Protein AF-A0ABC8SGU2-F1 (afdb_monomer)

Mean predicted aligned error: 17.35 Å

Sequence (291 aa):
MTKIICRPGKELPHKNSKHLKLGVPLRGRDTLLQRMTFYKIASFSEGWVFISANVSGEALVELLRALNDSSNRIKDWNDFLVSPCVSWSHVTCRNGNVISLSLASIGFSGTLSSSITKLKYLVSLDLQNNNLSGVVPDYLGSLLHLQNLNIAHNKFNGTIPTTWGQLSNLKHLVMKGNKLSGTIPDSLANITGLSELDLSSNNLTGKIPTKLFSIPLFNFTGTHLTCGTSLQEPCIPNSSIPVSSRKSKLEVIVTGASCSAFILLMLGAVFAYRFCKVHRCKHDQFFDVAV

pLDDT: mean 74.76, std 25.93, range [24.83, 98.88]

Radius of gyration: 39.59 Å; Cα contacts (8 Å, |Δi|>4): 442; chains: 1; bounding box: 62×90×139 Å

Structure (mmCIF, N/CA/C/O backbone):
data_AF-A0ABC8SGU2-F1
#
_entry.id   AF-A0ABC8SGU2-F1
#
loop_
_atom_site.group_PDB
_atom_site.id
_atom_site.type_symbol
_atom_site.label_atom_id
_atom_site.label_alt_id
_atom_site.label_comp_id
_atom_site.label_asym_id
_atom_site.label_entity_id
_atom_site.label_seq_id
_atom_site.pdbx_PDB_ins_code
_atom_site.Cartn_x
_atom_site.Cartn_y
_atom_site.Cartn_z
_atom_site.occupancy
_atom_site.B_iso_or_equiv
_atom_site.auth_seq_id
_atom_site.auth_comp_id
_atom_site.auth_asym_id
_atom_site.auth_atom_id
_atom_site.pdbx_PDB_model_num
ATOM 1 N N . MET A 1 1 ? 39.243 -34.804 -18.598 1.00 38.50 1 MET A N 1
ATOM 2 C CA . MET A 1 1 ? 39.279 -34.159 -19.929 1.00 38.50 1 MET A CA 1
ATOM 3 C C . MET A 1 1 ? 38.388 -34.959 -20.856 1.00 38.50 1 MET A C 1
ATOM 5 O O . MET A 1 1 ? 38.750 -36.077 -21.190 1.00 38.50 1 MET A O 1
ATOM 9 N N . THR A 1 2 ? 37.236 -34.419 -21.245 1.00 24.83 2 THR A N 1
ATOM 10 C CA . THR A 1 2 ? 36.344 -35.092 -22.199 1.00 24.83 2 THR A CA 1
ATOM 11 C C . THR A 1 2 ? 36.116 -34.138 -23.363 1.00 24.83 2 THR A C 1
ATOM 13 O O . THR A 1 2 ? 35.441 -33.123 -23.221 1.00 24.83 2 THR A O 1
ATOM 16 N N . LYS A 1 3 ? 36.772 -34.425 -24.491 1.00 25.62 3 LYS A N 1
ATOM 17 C CA . LYS A 1 3 ? 36.605 -33.717 -25.766 1.00 25.62 3 LYS A CA 1
ATOM 18 C C . LYS A 1 3 ? 35.239 -34.086 -26.344 1.00 25.62 3 LYS A C 1
ATOM 20 O O . LYS A 1 3 ? 34.997 -35.259 -26.608 1.00 25.62 3 LYS A O 1
ATOM 25 N N . ILE A 1 4 ? 34.382 -33.096 -26.577 1.00 30.59 4 ILE A N 1
ATOM 26 C CA . ILE A 1 4 ? 33.164 -33.262 -27.375 1.00 30.59 4 ILE A CA 1
ATOM 27 C C . ILE A 1 4 ? 33.472 -32.726 -28.775 1.00 30.59 4 ILE A C 1
ATOM 29 O O . ILE A 1 4 ? 33.788 -31.551 -28.937 1.00 30.59 4 ILE A O 1
ATOM 33 N N . ILE A 1 5 ? 33.430 -33.608 -29.775 1.00 29.66 5 ILE A N 1
ATOM 34 C CA . ILE A 1 5 ? 33.556 -33.270 -31.198 1.00 29.66 5 ILE A CA 1
ATOM 35 C C . ILE A 1 5 ? 32.142 -33.274 -31.785 1.00 29.66 5 ILE A C 1
ATOM 37 O O . ILE A 1 5 ? 31.485 -34.313 -31.777 1.00 29.66 5 ILE A O 1
ATOM 41 N N . CYS A 1 6 ? 31.687 -32.143 -32.326 1.00 30.23 6 CYS A N 1
ATOM 42 C CA . CYS A 1 6 ? 30.430 -32.057 -33.074 1.00 30.23 6 CYS A CA 1
ATOM 43 C C . CYS A 1 6 ? 30.721 -31.961 -34.582 1.00 30.23 6 CYS A C 1
ATOM 45 O O . CYS A 1 6 ? 31.489 -31.104 -35.014 1.00 30.23 6 CYS A O 1
ATOM 47 N N . ARG A 1 7 ? 30.114 -32.850 -35.383 1.00 28.20 7 ARG A N 1
ATOM 48 C CA . ARG A 1 7 ? 30.143 -32.807 -36.860 1.00 28.20 7 ARG A CA 1
ATOM 49 C C . ARG A 1 7 ? 29.149 -31.758 -37.394 1.00 28.20 7 ARG A C 1
ATOM 51 O O . ARG A 1 7 ? 28.072 -31.628 -36.812 1.00 28.20 7 ARG A O 1
ATOM 58 N N . PRO A 1 8 ? 29.434 -31.079 -38.520 1.00 34.38 8 PRO A N 1
ATOM 59 C CA . PRO A 1 8 ? 28.478 -30.174 -39.150 1.00 34.38 8 PRO A CA 1
ATOM 60 C C . PRO A 1 8 ? 27.384 -30.966 -39.885 1.00 34.38 8 PRO A C 1
ATOM 62 O O . PRO A 1 8 ? 27.663 -31.784 -40.763 1.00 34.38 8 PRO A O 1
ATOM 65 N N . GLY A 1 9 ? 26.127 -30.740 -39.499 1.00 31.95 9 GLY A N 1
ATOM 66 C CA . GLY A 1 9 ? 24.946 -31.194 -40.233 1.00 31.95 9 GLY A CA 1
ATOM 67 C C . GLY A 1 9 ? 24.619 -30.238 -41.384 1.00 31.95 9 GLY A C 1
ATOM 68 O O . GLY A 1 9 ? 24.713 -29.027 -41.226 1.00 31.95 9 GLY A O 1
ATOM 69 N N . LYS A 1 10 ? 24.266 -30.820 -42.533 1.00 29.72 10 LYS A N 1
ATOM 70 C CA . LYS A 1 10 ? 24.052 -30.214 -43.859 1.00 29.72 10 LYS A CA 1
ATOM 71 C C . LYS A 1 10 ? 23.196 -28.931 -43.873 1.00 29.72 10 LYS A C 1
ATOM 73 O O . LYS A 1 10 ? 22.096 -28.913 -43.326 1.00 29.72 10 LYS A O 1
ATOM 78 N N . GLU A 1 11 ? 23.669 -27.924 -44.610 1.00 34.84 11 GLU A N 1
ATOM 79 C CA . GLU A 1 11 ? 22.891 -26.777 -45.102 1.00 34.84 11 GLU A CA 1
ATOM 80 C C . GLU A 1 11 ? 21.932 -27.186 -46.234 1.00 34.84 11 GLU A C 1
ATOM 82 O O . GLU A 1 11 ? 22.310 -27.977 -47.094 1.00 34.84 11 GLU A O 1
ATOM 87 N N . LEU A 1 12 ? 20.728 -26.596 -46.263 1.00 26.56 12 LEU A N 1
ATOM 88 C CA . LEU A 1 12 ? 19.828 -26.464 -47.426 1.00 26.56 12 LEU A CA 1
ATOM 89 C C . LEU A 1 12 ? 18.972 -25.178 -47.247 1.00 26.56 12 LEU A C 1
ATOM 91 O O . LEU A 1 12 ? 18.838 -24.694 -46.121 1.00 26.56 12 LEU A O 1
ATOM 95 N N . PRO A 1 13 ? 18.453 -24.565 -48.330 1.00 29.88 13 PRO A N 1
ATOM 96 C CA . PRO A 1 13 ? 18.805 -23.190 -48.678 1.00 29.88 13 PRO A CA 1
ATOM 97 C C . PRO A 1 13 ? 17.787 -22.127 -48.244 1.00 29.88 13 PRO A C 1
ATOM 99 O O . PRO A 1 13 ? 16.612 -22.387 -47.995 1.00 29.88 13 PRO A O 1
ATOM 102 N N . HIS A 1 14 ? 18.292 -20.894 -48.224 1.00 34.34 14 HIS A N 1
ATOM 103 C CA . HIS A 1 14 ? 17.587 -19.627 -48.060 1.00 34.34 14 HIS A CA 1
ATOM 104 C C . HIS A 1 14 ? 16.178 -19.574 -48.680 1.00 34.34 14 HIS A C 1
ATOM 106 O O . HIS A 1 14 ? 16.010 -19.675 -49.895 1.00 34.34 14 HIS A O 1
ATOM 112 N N . LYS A 1 15 ? 15.189 -19.203 -47.858 1.00 30.16 15 LYS A N 1
ATOM 113 C CA . LYS A 1 15 ? 14.126 -18.279 -48.276 1.00 30.16 15 LYS A CA 1
ATOM 114 C C . LYS A 1 15 ? 13.638 -17.453 -47.086 1.00 30.16 15 LYS A C 1
ATOM 116 O O . LYS A 1 15 ? 13.388 -17.967 -46.002 1.00 30.16 15 LYS A O 1
ATOM 121 N N . ASN A 1 16 ? 13.585 -16.148 -47.319 1.00 37.00 16 ASN A N 1
ATOM 122 C CA . ASN A 1 16 ? 13.296 -15.082 -46.370 1.00 37.00 16 ASN A CA 1
ATOM 123 C C . ASN A 1 16 ? 12.023 -15.325 -45.547 1.00 37.00 16 ASN A C 1
ATOM 125 O O . ASN A 1 16 ? 10.935 -15.390 -46.110 1.00 37.00 16 ASN A O 1
ATOM 129 N N . SER A 1 17 ? 12.146 -15.331 -44.217 1.00 29.50 17 SER A N 1
ATOM 130 C CA . SER A 1 17 ? 11.088 -14.827 -43.340 1.00 29.50 17 SER A CA 1
ATOM 131 C C . SER A 1 17 ? 11.665 -14.407 -41.987 1.00 29.50 17 SER A C 1
ATOM 133 O O . SER A 1 17 ? 12.354 -15.177 -41.315 1.00 29.50 17 SER A O 1
ATOM 135 N N . LYS A 1 18 ? 11.408 -13.154 -41.606 1.00 38.34 18 LYS A N 1
ATOM 136 C CA . LYS A 1 18 ? 11.731 -12.587 -40.295 1.00 38.34 18 LYS A CA 1
ATOM 137 C C . LYS A 1 18 ? 10.781 -13.192 -39.257 1.00 38.34 18 LYS A C 1
ATOM 139 O O . LYS A 1 18 ? 9.706 -12.653 -39.032 1.00 38.34 18 LYS A O 1
ATOM 144 N N . HIS A 1 19 ? 11.184 -14.273 -38.599 1.00 32.56 19 HIS A N 1
ATOM 145 C CA . HIS A 1 19 ? 10.552 -14.712 -37.355 1.00 32.56 19 HIS A CA 1
ATOM 146 C C . HIS A 1 19 ? 11.625 -15.061 -36.323 1.00 32.56 19 HIS A C 1
ATOM 148 O O . HIS A 1 19 ? 12.470 -15.928 -36.553 1.00 32.56 19 HIS A O 1
ATOM 154 N N . LEU A 1 20 ? 11.578 -14.364 -35.182 1.00 30.94 20 LEU A N 1
ATOM 155 C CA . LEU A 1 20 ? 12.284 -14.731 -33.957 1.00 30.94 20 LEU A CA 1
ATOM 156 C C . LEU A 1 20 ? 11.925 -16.188 -33.620 1.00 30.94 20 LEU A C 1
ATOM 158 O O . LEU A 1 20 ? 10.772 -16.484 -33.310 1.00 30.94 20 LEU A O 1
ATOM 162 N N . LYS A 1 21 ? 12.890 -17.109 -33.683 1.00 31.56 21 LYS A N 1
ATOM 163 C CA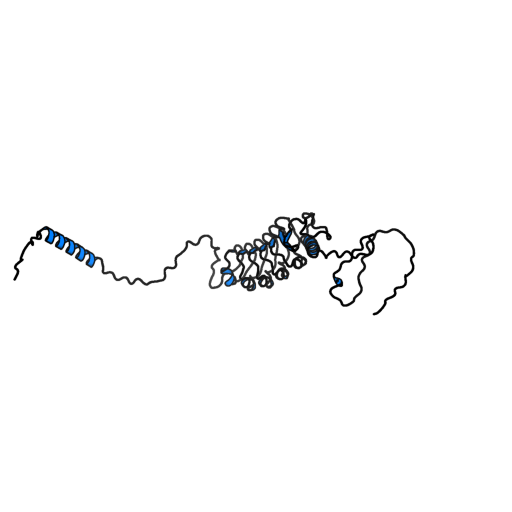 . LYS A 1 21 ? 12.708 -18.460 -33.141 1.00 31.56 21 LYS A CA 1
ATOM 164 C C . LYS A 1 21 ? 13.069 -18.444 -31.657 1.00 31.56 21 LYS A C 1
ATOM 166 O O . LYS A 1 21 ? 14.239 -18.306 -31.310 1.00 31.56 21 LYS A O 1
ATOM 171 N N . LEU A 1 22 ? 12.061 -18.606 -30.801 1.00 33.28 22 LEU A N 1
ATOM 172 C CA . LEU A 1 22 ? 12.226 -18.964 -29.392 1.00 33.28 22 LEU A CA 1
ATOM 173 C C . LEU A 1 22 ? 12.740 -20.408 -29.311 1.00 33.28 22 LEU A C 1
ATOM 175 O O . LEU A 1 22 ? 12.043 -21.339 -29.708 1.00 33.28 22 LEU A O 1
ATOM 179 N N . GLY A 1 23 ? 13.966 -20.598 -28.827 1.00 32.66 23 GLY A N 1
ATOM 180 C CA . GLY A 1 23 ? 14.473 -21.915 -28.446 1.00 32.66 23 GLY A CA 1
ATOM 181 C C . GLY A 1 23 ? 14.211 -22.158 -26.962 1.00 32.66 23 GLY A C 1
ATOM 182 O O . GLY A 1 23 ? 14.669 -21.378 -26.134 1.00 32.66 23 GLY A O 1
ATOM 183 N N . VAL A 1 24 ? 13.489 -23.226 -26.618 1.00 34.03 24 VAL A N 1
ATOM 184 C CA . VAL A 1 24 ? 13.325 -23.682 -25.226 1.00 34.03 24 VAL A CA 1
ATOM 185 C C . VAL A 1 24 ? 14.449 -24.679 -24.906 1.00 34.03 24 VAL A C 1
ATOM 187 O O . VAL A 1 24 ? 14.609 -25.633 -25.673 1.00 34.03 24 VAL A O 1
ATOM 190 N N . PRO A 1 25 ? 15.222 -24.536 -23.811 1.00 34.19 25 PRO A N 1
ATOM 191 C CA . PRO A 1 25 ? 16.186 -25.559 -23.423 1.00 34.19 25 PRO A CA 1
ATOM 192 C C . PRO A 1 25 ? 15.483 -26.742 -22.748 1.00 34.19 25 PRO A C 1
ATOM 194 O O . PRO A 1 25 ? 14.647 -26.575 -21.858 1.00 34.19 25 PRO A O 1
ATOM 197 N N . LEU A 1 26 ? 15.856 -27.948 -23.175 1.00 32.84 26 LEU A N 1
ATOM 198 C CA . LEU A 1 26 ? 15.413 -29.215 -22.605 1.00 32.84 26 LEU A CA 1
ATOM 199 C C . LEU A 1 26 ? 15.873 -29.384 -21.147 1.00 32.84 26 LEU A C 1
ATOM 201 O O . LEU A 1 26 ? 16.959 -28.978 -20.741 1.00 32.84 26 LEU A O 1
ATOM 205 N N . ARG A 1 27 ? 14.992 -30.039 -20.392 1.00 41.53 27 ARG A N 1
ATOM 206 C CA . ARG A 1 27 ? 15.071 -30.470 -18.992 1.00 41.53 27 ARG A CA 1
ATOM 207 C C . ARG A 1 27 ? 16.460 -31.012 -18.596 1.00 41.53 27 ARG A C 1
ATOM 209 O O . ARG A 1 27 ? 16.863 -32.070 -19.065 1.00 41.53 27 ARG A O 1
ATOM 216 N N . GLY A 1 28 ? 17.129 -30.342 -17.655 1.00 33.00 28 GLY A N 1
ATOM 217 C CA . GLY A 1 28 ? 18.357 -30.803 -16.995 1.00 33.00 28 GLY A CA 1
ATOM 218 C C . GLY A 1 28 ? 18.623 -29.983 -15.729 1.00 33.00 28 GLY A C 1
ATOM 219 O O . GLY A 1 28 ? 18.444 -28.769 -15.740 1.00 33.00 28 GLY A O 1
ATOM 220 N N . ARG A 1 29 ? 18.938 -30.656 -14.616 1.00 41.59 29 ARG A N 1
ATOM 221 C CA . ARG A 1 29 ? 19.087 -30.072 -13.273 1.00 41.59 29 ARG A CA 1
ATOM 222 C C . ARG A 1 29 ? 20.346 -29.199 -13.193 1.00 41.59 29 ARG A C 1
ATOM 224 O O . ARG A 1 29 ? 21.414 -29.754 -13.013 1.00 41.59 29 ARG A O 1
ATOM 231 N N . ASP A 1 30 ? 20.182 -27.880 -13.287 1.00 38.25 30 ASP A N 1
ATOM 232 C CA . ASP A 1 30 ? 21.086 -26.866 -12.718 1.00 38.25 30 ASP A CA 1
ATOM 233 C C . ASP A 1 30 ? 20.341 -25.517 -12.632 1.00 38.25 30 ASP A C 1
ATOM 235 O O . ASP A 1 30 ? 19.950 -24.920 -13.636 1.00 38.25 30 ASP A O 1
ATOM 239 N N . THR A 1 31 ? 20.073 -25.043 -11.413 1.00 42.38 31 THR A N 1
ATOM 240 C CA . THR A 1 31 ? 19.097 -23.974 -11.105 1.00 42.38 31 THR A CA 1
ATOM 241 C C . THR A 1 31 ? 19.588 -22.541 -11.354 1.00 42.38 31 THR A C 1
ATOM 243 O O . THR A 1 31 ? 18.810 -21.598 -11.213 1.00 42.38 31 THR A O 1
ATOM 246 N N . LEU A 1 32 ? 20.845 -22.356 -11.769 1.00 36.88 32 LEU A N 1
ATOM 247 C CA . LEU A 1 32 ? 21.434 -21.040 -12.065 1.00 36.88 32 LEU A CA 1
ATOM 248 C C . LEU A 1 32 ? 21.429 -20.691 -13.564 1.00 36.88 32 LEU A C 1
ATOM 250 O O . LEU A 1 32 ? 21.250 -19.526 -13.911 1.00 36.88 32 LEU A O 1
ATOM 254 N N . LEU A 1 33 ? 21.536 -21.681 -14.459 1.00 38.91 33 LEU A N 1
ATOM 255 C CA . LEU A 1 33 ? 21.542 -21.445 -15.911 1.00 38.91 33 LEU A CA 1
ATOM 256 C C . LEU A 1 33 ? 20.142 -21.225 -16.509 1.00 38.91 33 LEU A C 1
ATOM 258 O O . LEU A 1 33 ? 20.016 -20.615 -17.567 1.00 38.91 33 LEU A O 1
ATOM 262 N N . GLN A 1 34 ? 19.076 -21.671 -15.835 1.00 36.75 34 GLN A N 1
ATOM 263 C CA . GLN A 1 34 ? 17.700 -21.567 -16.348 1.00 36.75 34 GLN A CA 1
ATOM 264 C C . GLN A 1 34 ? 17.116 -20.142 -16.355 1.00 36.75 34 GLN A C 1
ATOM 266 O O . GLN A 1 34 ? 16.018 -19.946 -16.869 1.00 36.75 34 GLN A O 1
ATOM 271 N N . ARG A 1 35 ? 17.815 -19.147 -15.794 1.00 43.78 35 ARG A N 1
ATOM 272 C CA . ARG A 1 35 ? 17.350 -17.747 -15.728 1.00 43.78 35 ARG A CA 1
ATOM 273 C C . ARG A 1 35 ? 18.039 -16.803 -16.715 1.00 43.78 35 ARG A C 1
ATOM 275 O O . ARG A 1 35 ? 17.782 -15.605 -16.676 1.00 43.78 35 ARG A O 1
ATOM 282 N N . MET A 1 36 ? 18.909 -17.315 -17.584 1.00 38.97 36 MET A N 1
ATOM 283 C CA . MET A 1 36 ? 19.545 -16.500 -18.618 1.00 38.97 36 MET A CA 1
ATOM 284 C C . MET A 1 36 ? 18.673 -16.491 -19.875 1.00 38.97 36 MET A C 1
ATOM 286 O O . MET A 1 36 ? 18.603 -17.474 -20.610 1.00 38.97 36 MET A O 1
ATOM 290 N N . THR A 1 37 ? 17.984 -15.378 -20.121 1.00 42.72 37 THR A N 1
ATOM 291 C CA . THR A 1 37 ? 17.284 -15.140 -21.387 1.00 42.72 37 THR A CA 1
ATOM 292 C C . THR A 1 37 ? 18.327 -14.791 -22.449 1.00 42.72 37 THR A C 1
ATOM 294 O O . THR A 1 37 ? 18.915 -13.712 -22.423 1.00 42.72 37 THR A O 1
ATOM 297 N N . PHE A 1 38 ? 18.602 -15.716 -23.369 1.00 40.91 38 PHE A N 1
ATOM 298 C CA . PHE A 1 38 ? 19.582 -15.513 -24.437 1.00 40.91 38 PHE A CA 1
ATOM 299 C C . PHE A 1 38 ? 18.955 -14.758 -25.616 1.00 40.91 38 PHE A C 1
ATOM 301 O O . PHE A 1 38 ? 18.058 -15.277 -26.281 1.00 40.91 38 PHE A O 1
ATOM 308 N N . TYR A 1 39 ? 19.462 -13.563 -25.925 1.00 40.19 39 TYR A N 1
ATOM 309 C CA . TYR A 1 39 ? 19.124 -12.844 -27.156 1.00 40.19 39 TYR A CA 1
ATOM 310 C C . TYR A 1 39 ? 20.256 -12.995 -28.174 1.00 40.19 39 TYR A C 1
ATOM 312 O O . TYR A 1 39 ? 21.383 -12.564 -27.940 1.00 40.19 39 TYR A O 1
ATOM 320 N N . LYS A 1 40 ? 19.962 -13.602 -29.331 1.00 33.56 40 LYS A N 1
ATOM 321 C CA . LYS A 1 40 ? 20.881 -13.617 -30.475 1.00 33.56 40 LYS A CA 1
ATOM 322 C C . LYS A 1 40 ? 20.735 -12.291 -31.220 1.00 33.56 40 LYS A C 1
ATOM 324 O O . LYS A 1 40 ? 19.842 -12.151 -32.053 1.00 33.56 40 LYS A O 1
ATOM 329 N N . ILE A 1 41 ? 21.581 -11.316 -30.905 1.00 37.03 41 ILE A N 1
ATOM 330 C CA . ILE A 1 41 ? 21.686 -10.095 -31.710 1.00 37.03 41 ILE A CA 1
ATOM 331 C C . ILE A 1 41 ? 22.397 -10.487 -33.009 1.00 37.03 41 ILE A C 1
ATOM 333 O O . ILE A 1 41 ? 23.452 -11.123 -32.988 1.00 37.03 41 ILE A O 1
ATOM 337 N N . ALA A 1 42 ? 21.771 -10.202 -34.149 1.00 35.09 42 ALA A N 1
ATOM 338 C CA . ALA A 1 42 ? 22.379 -10.459 -35.444 1.00 35.09 42 ALA A CA 1
ATOM 339 C C . ALA A 1 42 ? 23.669 -9.628 -35.580 1.00 35.09 42 ALA A C 1
ATOM 341 O O . ALA A 1 42 ? 23.655 -8.424 -35.357 1.00 35.09 42 ALA A O 1
ATOM 342 N N . SER A 1 43 ? 24.752 -10.327 -35.935 1.00 42.38 43 SER A N 1
ATOM 343 C CA . SER A 1 43 ? 26.101 -9.845 -36.256 1.00 42.38 43 SER A CA 1
ATOM 344 C C . SER A 1 43 ? 26.826 -9.022 -35.185 1.00 42.38 43 SER A C 1
ATOM 346 O O . SER A 1 43 ? 26.813 -7.804 -35.240 1.00 42.38 43 SER A O 1
ATOM 348 N N . PHE A 1 44 ? 27.560 -9.692 -34.297 1.00 34.81 44 PHE A N 1
ATOM 349 C CA . PHE A 1 44 ? 28.987 -9.430 -34.060 1.00 34.81 44 PHE A CA 1
ATOM 350 C C . PHE A 1 44 ? 29.625 -10.738 -33.562 1.00 34.81 44 PHE A C 1
ATOM 352 O O . PHE A 1 44 ? 28.972 -11.563 -32.924 1.00 34.81 44 PHE A O 1
ATOM 359 N N . SER A 1 45 ? 30.867 -10.975 -33.967 1.00 39.03 45 SER A N 1
ATOM 360 C CA . SER A 1 45 ? 31.652 -12.189 -33.732 1.00 39.03 45 SER A CA 1
ATOM 361 C C . SER A 1 45 ? 31.734 -12.587 -32.252 1.00 39.03 45 SER A C 1
ATOM 363 O O . SER A 1 45 ? 32.123 -11.776 -31.420 1.00 39.03 45 SER A O 1
ATOM 365 N N . GLU A 1 46 ? 31.390 -13.846 -31.970 1.00 46.16 46 GLU A N 1
ATOM 366 C CA . GLU A 1 46 ? 31.764 -14.667 -30.803 1.00 46.16 46 GLU A CA 1
ATOM 367 C C . GLU A 1 46 ? 32.008 -13.956 -29.458 1.00 46.16 46 GLU A C 1
ATOM 369 O O . GLU A 1 46 ? 33.049 -14.109 -28.824 1.00 46.16 46 GLU A O 1
ATOM 374 N N . GLY A 1 47 ? 31.001 -13.237 -28.967 1.00 39.03 47 GLY A N 1
ATOM 375 C CA . GLY A 1 47 ? 30.947 -12.789 -27.579 1.00 39.03 47 GLY A CA 1
ATOM 376 C C . GLY A 1 47 ? 29.521 -12.879 -27.055 1.00 39.03 47 GLY A C 1
ATOM 377 O O . GLY A 1 47 ? 28.620 -12.234 -27.588 1.00 39.03 47 GLY A O 1
ATOM 378 N N . TRP A 1 48 ? 29.292 -13.677 -26.011 1.00 48.94 48 TRP A N 1
ATOM 379 C CA . TRP A 1 48 ? 28.039 -13.600 -25.262 1.00 48.94 48 TRP A CA 1
ATOM 380 C C . TRP A 1 48 ? 28.033 -12.282 -24.486 1.00 48.94 48 TRP A C 1
ATOM 382 O O . TRP A 1 48 ? 28.810 -12.105 -23.549 1.00 48.94 48 TRP A O 1
ATOM 392 N N . VAL A 1 49 ? 27.164 -11.349 -24.870 1.00 41.44 49 VAL A N 1
ATOM 393 C CA . VAL A 1 49 ? 26.881 -10.172 -24.046 1.00 41.44 49 VAL A CA 1
ATOM 394 C C . VAL A 1 49 ? 25.958 -10.623 -22.918 1.00 41.44 49 VAL A C 1
ATOM 396 O O . VAL A 1 49 ? 24.793 -10.949 -23.147 1.00 41.44 49 VAL A O 1
ATOM 399 N N . PHE A 1 50 ? 26.481 -10.666 -21.693 1.00 40.09 50 PHE A N 1
ATOM 400 C CA . PHE A 1 50 ? 25.666 -10.851 -20.496 1.00 40.09 50 PHE A CA 1
ATOM 401 C C . PHE A 1 50 ? 24.885 -9.563 -20.236 1.00 40.09 50 PHE A C 1
ATOM 403 O O . PHE A 1 50 ? 25.389 -8.638 -19.604 1.00 40.09 50 PHE A O 1
ATOM 410 N N . ILE A 1 51 ? 23.652 -9.485 -20.730 1.00 48.66 51 ILE A N 1
ATOM 411 C CA . ILE A 1 51 ? 22.711 -8.465 -20.267 1.00 48.66 51 ILE A CA 1
ATOM 412 C C . ILE A 1 51 ? 22.112 -9.016 -18.974 1.00 48.66 51 ILE A C 1
ATOM 414 O O . ILE A 1 51 ? 21.497 -10.085 -18.979 1.00 48.66 51 ILE A O 1
ATOM 418 N N . SER A 1 52 ? 22.342 -8.341 -17.847 1.00 51.03 52 SER A N 1
ATOM 419 C CA . SER A 1 52 ? 21.652 -8.692 -16.608 1.00 51.03 52 SER A CA 1
ATOM 420 C C . SER A 1 52 ? 20.146 -8.610 -16.859 1.00 51.03 52 SER A C 1
ATOM 422 O O . SER A 1 52 ? 19.648 -7.611 -17.377 1.00 51.03 52 SER A O 1
ATOM 424 N N . ALA A 1 53 ? 19.410 -9.676 -16.539 1.00 62.88 53 ALA A N 1
ATOM 425 C CA . ALA A 1 53 ? 17.960 -9.655 -16.672 1.00 62.88 53 ALA A CA 1
ATOM 426 C C . ALA A 1 53 ? 17.407 -8.500 -15.822 1.00 62.88 53 ALA A C 1
ATOM 428 O O . ALA A 1 53 ? 17.645 -8.438 -14.612 1.00 62.88 53 ALA A O 1
ATOM 429 N N . ASN A 1 54 ? 16.686 -7.576 -16.453 1.00 78.94 54 ASN A N 1
ATOM 430 C CA . ASN A 1 54 ? 16.056 -6.444 -15.788 1.00 78.94 54 ASN A CA 1
ATOM 431 C C . ASN A 1 54 ? 14.783 -6.909 -15.067 1.00 78.94 54 ASN A C 1
ATOM 433 O O . ASN A 1 54 ? 13.660 -6.618 -15.475 1.00 78.94 54 ASN A O 1
ATOM 437 N N . VAL A 1 55 ? 14.972 -7.669 -13.986 1.00 86.31 55 VAL A N 1
ATOM 438 C CA . VAL A 1 55 ? 13.883 -8.296 -13.221 1.00 86.31 55 VAL A CA 1
ATOM 439 C C . VAL A 1 55 ? 12.883 -7.252 -12.721 1.00 86.31 55 VAL A C 1
ATOM 441 O O . VAL A 1 55 ? 11.678 -7.497 -12.741 1.00 86.31 55 VAL A O 1
ATOM 444 N N . SER A 1 56 ? 13.369 -6.079 -12.302 1.00 90.31 56 SER A N 1
ATOM 445 C CA . SER A 1 56 ? 12.522 -4.964 -11.869 1.00 90.31 56 SER A CA 1
ATOM 446 C C . SER A 1 56 ? 11.685 -4.410 -13.022 1.00 90.31 56 SER A C 1
ATOM 448 O O . SER A 1 56 ? 10.493 -4.182 -12.843 1.00 90.31 56 SER A O 1
ATOM 450 N N . GLY A 1 57 ? 12.272 -4.236 -14.209 1.00 90.19 57 GLY A N 1
ATOM 451 C CA . GLY A 1 57 ? 11.544 -3.790 -15.397 1.00 90.19 57 GLY A CA 1
ATOM 452 C C . GLY A 1 57 ? 10.463 -4.778 -15.820 1.00 90.19 57 GLY A C 1
ATOM 453 O O . GLY A 1 57 ? 9.311 -4.388 -15.988 1.00 90.19 57 GLY A O 1
ATOM 454 N N . GLU A 1 58 ? 10.785 -6.072 -15.896 1.00 88.00 58 GLU A N 1
ATOM 455 C CA . GLU A 1 58 ? 9.794 -7.115 -16.197 1.00 88.00 58 GLU A CA 1
ATOM 456 C C .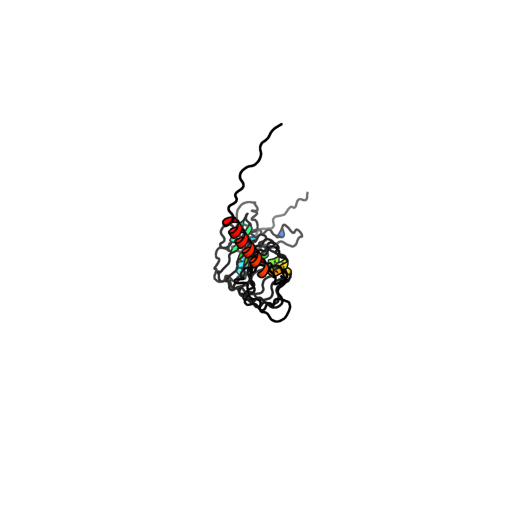 GLU A 1 58 ? 8.638 -7.118 -15.188 1.00 88.00 58 GLU A C 1
ATOM 458 O O . GLU A 1 58 ? 7.471 -7.195 -15.577 1.00 88.00 58 GLU A O 1
ATOM 463 N N . ALA A 1 59 ? 8.955 -6.994 -13.895 1.00 92.06 59 ALA A N 1
ATOM 464 C CA . ALA A 1 59 ? 7.969 -6.939 -12.821 1.00 92.06 59 ALA A CA 1
ATOM 465 C C . ALA A 1 59 ? 7.008 -5.752 -12.959 1.00 92.06 59 ALA A C 1
ATOM 467 O O . ALA A 1 59 ? 5.801 -5.909 -12.761 1.00 92.06 59 ALA A O 1
ATOM 468 N N . LEU A 1 60 ? 7.546 -4.580 -13.297 1.00 93.19 60 LEU A N 1
ATOM 469 C CA . LEU A 1 60 ? 6.791 -3.341 -13.455 1.00 93.19 60 LEU A CA 1
ATOM 470 C C . LEU A 1 60 ? 5.933 -3.340 -14.724 1.00 93.19 60 LEU A C 1
ATOM 472 O O . LEU A 1 60 ? 4.785 -2.912 -14.670 1.00 93.19 60 LEU A O 1
ATOM 476 N N . VAL A 1 61 ? 6.420 -3.893 -15.836 1.00 90.69 61 VAL A N 1
ATOM 477 C CA . VAL A 1 61 ? 5.609 -4.058 -17.058 1.00 90.69 61 VAL A CA 1
ATOM 478 C C . VAL A 1 61 ? 4.461 -5.041 -16.816 1.00 90.69 61 VAL A C 1
ATOM 480 O O . VAL A 1 61 ? 3.330 -4.811 -17.240 1.00 90.69 61 VAL A O 1
ATOM 483 N N . GLU A 1 62 ? 4.725 -6.141 -16.109 1.00 91.69 62 GLU A N 1
ATOM 484 C CA . GLU A 1 62 ? 3.690 -7.093 -15.692 1.00 91.69 62 GLU A CA 1
ATOM 485 C C . GLU A 1 62 ? 2.670 -6.442 -14.744 1.00 91.69 62 GLU A C 1
ATOM 487 O O . GLU A 1 62 ? 1.464 -6.641 -14.904 1.00 91.69 62 GLU A O 1
ATOM 492 N N . LEU A 1 63 ? 3.141 -5.609 -13.810 1.00 94.06 63 LEU A N 1
ATOM 493 C CA . LEU A 1 63 ? 2.285 -4.834 -12.915 1.00 94.06 63 LEU A CA 1
ATOM 494 C C . LEU A 1 63 ? 1.397 -3.867 -13.708 1.00 94.06 63 LEU A C 1
ATOM 496 O O . LEU A 1 63 ? 0.192 -3.837 -13.485 1.00 94.06 63 LEU A O 1
ATOM 500 N N . LEU A 1 64 ? 1.956 -3.126 -14.665 1.00 93.06 64 LEU A N 1
ATOM 501 C CA . LEU A 1 64 ? 1.219 -2.144 -15.463 1.00 93.06 64 LEU A CA 1
ATOM 502 C C . LEU A 1 64 ? 0.079 -2.778 -16.268 1.00 93.06 64 LEU A C 1
ATOM 504 O O . LEU A 1 64 ? -1.019 -2.224 -16.338 1.00 93.06 64 LEU A O 1
ATOM 508 N N . ARG A 1 65 ? 0.304 -3.979 -16.815 1.00 91.38 65 ARG A N 1
ATOM 509 C CA . ARG A 1 65 ? -0.758 -4.758 -17.472 1.00 91.38 65 ARG A CA 1
ATOM 510 C C . ARG A 1 65 ? -1.894 -5.080 -16.504 1.00 91.38 65 ARG A C 1
ATOM 512 O O . ARG A 1 65 ? -3.057 -4.909 -16.857 1.00 91.38 65 ARG A O 1
ATOM 519 N N . ALA A 1 66 ? -1.566 -5.506 -15.285 1.00 93.88 66 ALA A N 1
ATOM 520 C CA . ALA A 1 66 ? -2.559 -5.835 -14.264 1.00 93.88 66 ALA A CA 1
ATOM 521 C C . ALA A 1 66 ? -3.315 -4.607 -13.733 1.00 93.88 66 ALA A C 1
ATOM 523 O O . ALA A 1 66 ? -4.504 -4.711 -13.442 1.00 93.88 66 ALA A O 1
ATOM 524 N N . LEU A 1 67 ? -2.673 -3.434 -13.684 1.00 94.12 67 LEU A N 1
ATOM 525 C CA . LEU A 1 67 ? -3.300 -2.157 -13.309 1.00 94.12 67 LEU A CA 1
ATOM 526 C C . LEU A 1 67 ? -4.304 -1.640 -14.361 1.00 94.12 67 LEU A C 1
ATOM 528 O O . LEU A 1 67 ? -5.027 -0.669 -14.105 1.00 94.12 67 LEU A O 1
ATOM 532 N N . ASN A 1 68 ? -4.414 -2.330 -15.503 1.00 91.12 68 ASN A N 1
ATOM 533 C CA . ASN A 1 68 ? -5.288 -1.997 -16.623 1.00 91.12 68 ASN A CA 1
ATOM 534 C C . ASN A 1 68 ? -5.019 -0.582 -17.155 1.00 91.12 68 ASN A C 1
ATOM 536 O O . ASN A 1 68 ? -5.913 0.270 -17.205 1.00 91.12 68 ASN A O 1
ATOM 540 N N . ASP A 1 69 ? -3.771 -0.324 -17.550 1.00 86.00 69 ASP A N 1
ATOM 541 C CA . ASP A 1 69 ? -3.395 0.919 -18.225 1.00 86.00 69 ASP A CA 1
ATOM 542 C C . ASP A 1 69 ? -3.789 0.934 -19.714 1.00 86.00 69 ASP A C 1
ATOM 544 O O . ASP A 1 69 ? -2.985 1.192 -20.608 1.00 86.00 69 ASP A O 1
ATOM 548 N N . SER A 1 70 ? -5.057 0.647 -20.010 1.00 75.75 70 SER A N 1
ATOM 549 C CA . SER A 1 70 ? -5.579 0.611 -21.384 1.00 75.75 70 SER A CA 1
ATOM 550 C C . SER A 1 70 ? -5.499 1.961 -22.105 1.00 75.75 70 SER A C 1
ATOM 552 O O . SER A 1 70 ? -5.518 2.010 -23.331 1.00 75.75 70 SER A O 1
ATOM 554 N N . SER A 1 71 ? -5.391 3.060 -21.354 1.00 80.12 71 SER A N 1
ATOM 555 C CA . SER A 1 71 ? -5.234 4.416 -21.891 1.00 80.12 71 SER A CA 1
ATOM 556 C C . SER A 1 71 ? -3.771 4.815 -22.119 1.00 80.12 71 SER A C 1
ATOM 558 O O . SER A 1 71 ? -3.527 5.957 -22.504 1.00 80.12 71 SER A O 1
ATOM 560 N N . ASN A 1 72 ? -2.814 3.902 -21.897 1.00 83.31 72 ASN A N 1
ATOM 561 C CA . ASN A 1 72 ? -1.379 4.145 -22.060 1.00 83.31 72 ASN A CA 1
ATOM 562 C C . ASN A 1 72 ? -0.928 5.421 -21.324 1.00 83.31 72 ASN A C 1
ATOM 564 O O . ASN A 1 72 ? -0.334 6.334 -21.913 1.00 83.31 72 ASN A O 1
ATOM 568 N N . ARG A 1 73 ? -1.316 5.523 -20.049 1.00 87.06 73 ARG A N 1
ATOM 569 C CA . ARG A 1 73 ? -1.037 6.676 -19.189 1.00 87.06 73 ARG A CA 1
ATOM 570 C C . ARG A 1 73 ? 0.428 6.706 -18.779 1.00 87.06 73 ARG A C 1
ATOM 572 O O . ARG A 1 73 ? 0.999 7.791 -18.725 1.00 87.06 73 ARG A O 1
ATOM 579 N N . ILE A 1 74 ? 1.043 5.541 -18.568 1.00 89.06 74 ILE A N 1
ATOM 580 C CA . ILE A 1 74 ? 2.487 5.403 -18.362 1.00 89.06 74 ILE A CA 1
ATOM 581 C C . ILE A 1 74 ? 3.114 4.832 -19.632 1.00 89.06 74 ILE A C 1
ATOM 583 O O . ILE A 1 74 ? 3.057 3.635 -19.903 1.00 89.06 74 ILE A O 1
ATOM 587 N N . LYS A 1 75 ? 3.721 5.711 -20.430 1.00 86.25 75 LYS A N 1
ATOM 588 C CA . LYS A 1 75 ? 4.199 5.364 -21.777 1.00 86.25 75 LYS A CA 1
ATOM 589 C C . LYS A 1 75 ? 5.609 4.798 -21.809 1.00 86.25 75 LYS A C 1
ATOM 591 O O . LYS A 1 75 ? 5.959 4.127 -22.771 1.00 86.25 75 LYS A O 1
ATOM 596 N N . ASP A 1 76 ? 6.424 5.109 -20.813 1.00 87.06 76 ASP A N 1
ATOM 597 C CA . ASP A 1 76 ? 7.860 4.820 -20.760 1.00 87.06 76 ASP A CA 1
ATOM 598 C C . ASP A 1 76 ? 8.199 3.461 -20.127 1.00 87.06 76 ASP A C 1
ATOM 600 O O . ASP A 1 76 ? 9.324 2.983 -20.259 1.00 87.06 76 ASP A O 1
ATOM 604 N N . TRP A 1 77 ? 7.222 2.780 -19.526 1.00 88.31 77 TRP A N 1
ATOM 605 C CA . TRP A 1 77 ? 7.361 1.418 -19.000 1.00 88.31 77 TRP A CA 1
ATOM 606 C C . TRP A 1 77 ? 7.189 0.370 -20.110 1.00 88.31 77 TRP A C 1
ATOM 608 O O . TRP A 1 77 ? 6.238 -0.415 -20.111 1.00 88.31 77 TRP A O 1
ATOM 618 N N . ASN A 1 78 ? 8.077 0.380 -21.104 1.00 75.75 78 ASN A N 1
ATOM 619 C CA . ASN A 1 78 ? 7.925 -0.460 -22.299 1.00 75.75 78 ASN A CA 1
ATOM 620 C C . ASN A 1 78 ? 9.200 -1.195 -22.752 1.00 75.75 78 ASN A C 1
ATOM 622 O O . ASN A 1 78 ? 9.088 -2.166 -23.502 1.00 75.75 78 ASN A O 1
ATOM 626 N N . ASP A 1 79 ? 10.383 -0.782 -22.288 1.00 69.50 79 ASP A N 1
ATOM 627 C CA . ASP A 1 79 ? 11.660 -1.300 -22.783 1.00 69.50 79 ASP A CA 1
ATOM 628 C C . ASP A 1 79 ? 12.328 -2.241 -21.772 1.00 69.50 79 ASP A C 1
ATOM 630 O O . ASP A 1 79 ? 12.781 -1.833 -20.703 1.00 69.50 79 ASP A O 1
ATOM 634 N N . PHE A 1 80 ? 12.427 -3.522 -22.127 1.00 62.69 80 PHE A N 1
ATOM 635 C CA . PHE A 1 80 ? 13.080 -4.540 -21.299 1.00 62.69 80 PHE A CA 1
ATOM 636 C C . PHE A 1 80 ? 14.603 -4.365 -21.214 1.00 62.69 80 PHE A C 1
ATOM 638 O O . PHE A 1 80 ? 15.227 -4.917 -20.305 1.00 62.69 80 PHE A O 1
ATOM 645 N N . LEU A 1 81 ? 15.205 -3.606 -22.135 1.00 62.34 81 LEU A N 1
ATOM 646 C CA . LEU A 1 81 ? 16.650 -3.392 -22.213 1.00 62.34 81 LEU A CA 1
ATOM 647 C C . LEU A 1 81 ? 17.128 -2.230 -21.333 1.00 62.34 81 LEU A C 1
ATOM 649 O O . LEU A 1 81 ? 18.325 -2.124 -21.066 1.00 62.34 81 LEU A O 1
ATOM 653 N N . VAL A 1 82 ? 16.213 -1.386 -20.845 1.00 72.81 82 VAL A N 1
ATOM 654 C CA . VAL A 1 82 ? 16.534 -0.204 -20.036 1.00 72.81 82 VAL A CA 1
ATOM 655 C C . VAL A 1 82 ? 16.054 -0.403 -18.603 1.00 72.81 82 VAL A C 1
ATOM 657 O O . VAL A 1 82 ? 14.883 -0.675 -18.346 1.00 72.81 82 VAL A O 1
ATOM 660 N N . SER A 1 83 ? 16.972 -0.262 -17.643 1.00 84.06 83 SER A N 1
ATOM 661 C CA . SER A 1 83 ? 16.625 -0.312 -16.219 1.00 84.06 83 SER A CA 1
ATOM 662 C C . SER A 1 83 ? 15.584 0.766 -15.880 1.00 84.06 83 SER A C 1
ATOM 664 O O . SER A 1 83 ? 15.780 1.921 -16.274 1.00 84.06 83 SER A O 1
ATOM 666 N N . PRO A 1 84 ? 14.543 0.454 -15.076 1.00 88.31 84 PRO A N 1
ATOM 667 C CA . PRO A 1 84 ? 13.561 1.441 -14.627 1.00 88.31 84 PRO A CA 1
ATOM 668 C C . PRO A 1 84 ? 14.194 2.655 -13.945 1.00 88.31 84 PRO A C 1
ATOM 670 O O . PRO A 1 84 ? 13.637 3.743 -13.932 1.00 88.31 84 PRO A O 1
ATOM 673 N N . CYS A 1 85 ? 15.393 2.480 -13.396 1.00 90.44 85 CYS A N 1
ATOM 674 C CA . CYS A 1 85 ? 16.121 3.514 -12.680 1.00 90.44 85 CYS A CA 1
ATOM 675 C C . CYS A 1 85 ? 16.729 4.607 -13.563 1.00 90.44 85 CYS A C 1
ATOM 677 O O . CYS A 1 85 ? 17.263 5.568 -13.016 1.00 90.44 85 CYS A O 1
ATOM 679 N N . VAL A 1 86 ? 16.720 4.445 -14.888 1.00 87.69 86 VAL A N 1
ATOM 680 C CA . VAL A 1 86 ? 17.331 5.412 -15.810 1.00 87.69 86 VAL A CA 1
ATOM 681 C C . VAL A 1 86 ? 16.342 6.511 -16.171 1.00 87.69 86 VAL A C 1
ATOM 683 O O . VAL A 1 86 ? 16.663 7.689 -16.048 1.00 87.69 86 VAL A O 1
ATOM 686 N N . SER A 1 87 ? 15.152 6.129 -16.631 1.00 83.56 87 SER A N 1
ATOM 687 C CA . SER A 1 87 ? 14.228 7.067 -17.273 1.00 83.56 87 SER A CA 1
ATOM 688 C C . SER A 1 87 ? 12.756 6.835 -16.957 1.00 83.56 87 SER A C 1
ATOM 690 O O . SER A 1 87 ? 11.936 7.611 -17.436 1.00 83.56 87 SER A O 1
ATOM 692 N N . TRP A 1 88 ? 12.394 5.797 -16.192 1.00 91.81 88 TRP A N 1
ATOM 693 C CA . TRP A 1 88 ? 10.982 5.487 -15.992 1.00 91.81 88 TRP A CA 1
ATOM 694 C C . TRP A 1 88 ? 10.361 6.446 -14.984 1.00 91.81 88 TRP A C 1
ATOM 696 O O . TRP A 1 88 ? 10.766 6.538 -13.823 1.00 91.81 88 TRP A O 1
ATOM 706 N N . SER A 1 89 ? 9.330 7.136 -15.442 1.00 92.94 89 SER A N 1
ATOM 707 C CA . SER A 1 89 ? 8.447 7.960 -14.644 1.00 92.94 89 SER A CA 1
ATOM 708 C C . SER A 1 89 ? 7.838 7.147 -13.507 1.00 92.94 89 SER A C 1
ATOM 710 O O . SER A 1 89 ? 7.668 5.927 -13.595 1.00 92.94 89 SER A O 1
ATOM 712 N N . HIS A 1 90 ? 7.527 7.834 -12.407 1.00 95.69 90 HIS A N 1
ATOM 713 C CA . HIS A 1 90 ? 6.905 7.247 -11.215 1.00 95.69 90 HIS A CA 1
ATOM 714 C C . HIS A 1 90 ? 7.745 6.188 -10.477 1.00 95.69 90 HIS A C 1
ATOM 716 O O . HIS A 1 90 ? 7.276 5.627 -9.484 1.00 95.69 90 HIS A O 1
ATOM 722 N N . VAL A 1 91 ? 8.992 5.955 -10.903 1.00 96.50 91 VAL A N 1
ATOM 723 C CA . VAL A 1 91 ? 9.950 5.046 -10.270 1.00 96.50 91 VAL A CA 1
ATOM 724 C C . VAL A 1 91 ? 11.070 5.858 -9.623 1.00 96.50 91 VAL A C 1
ATOM 726 O O . VAL A 1 91 ? 11.670 6.732 -10.239 1.00 96.50 91 VAL A O 1
ATOM 729 N N . THR A 1 92 ? 11.395 5.562 -8.366 1.00 97.25 92 THR A N 1
ATOM 730 C CA . THR A 1 92 ? 12.610 6.080 -7.719 1.00 97.25 92 THR A CA 1
ATOM 731 C C . THR A 1 92 ? 13.526 4.930 -7.367 1.00 97.25 92 THR A C 1
ATOM 733 O O . THR A 1 92 ? 13.087 3.927 -6.795 1.00 97.25 92 THR A O 1
ATOM 736 N N . CYS A 1 93 ? 14.814 5.103 -7.648 1.00 96.06 93 CYS A N 1
ATOM 737 C CA . CYS A 1 93 ? 15.821 4.102 -7.357 1.00 96.06 93 CYS A CA 1
ATOM 738 C C . CYS A 1 93 ? 16.902 4.584 -6.397 1.00 96.06 93 CYS A C 1
ATOM 740 O O . CYS A 1 93 ? 17.221 5.768 -6.314 1.00 96.06 93 CYS A O 1
ATOM 742 N N . ARG A 1 94 ? 17.511 3.622 -5.705 1.00 95.38 94 ARG A N 1
ATOM 743 C CA . ARG A 1 94 ? 18.730 3.800 -4.916 1.00 95.38 94 ARG A CA 1
ATOM 744 C C . ARG A 1 94 ? 19.669 2.640 -5.210 1.00 95.38 94 ARG A C 1
ATOM 746 O O . ARG A 1 94 ? 19.273 1.482 -5.096 1.00 95.38 94 ARG A O 1
ATOM 753 N N . ASN A 1 95 ? 20.904 2.950 -5.598 1.00 92.31 95 ASN A N 1
ATOM 754 C CA . ASN A 1 95 ? 21.930 1.959 -5.947 1.00 92.31 95 ASN A CA 1
ATOM 755 C C . ASN A 1 95 ? 21.434 0.923 -6.979 1.00 92.31 95 ASN A C 1
ATOM 757 O O . ASN A 1 95 ? 21.629 -0.275 -6.802 1.00 92.31 95 ASN A O 1
ATOM 761 N N . GLY A 1 96 ? 20.717 1.379 -8.014 1.00 90.12 96 GLY A N 1
ATOM 762 C CA . GLY A 1 96 ? 20.166 0.517 -9.070 1.00 90.12 96 GLY A CA 1
ATOM 763 C C . GLY A 1 96 ? 18.932 -0.310 -8.682 1.00 90.12 96 GLY A C 1
ATOM 764 O O . GLY A 1 96 ? 18.413 -1.041 -9.520 1.00 90.12 96 GLY A O 1
ATOM 765 N N . ASN A 1 97 ? 18.435 -0.188 -7.448 1.00 93.56 97 ASN A N 1
ATOM 766 C CA . ASN A 1 97 ? 17.236 -0.883 -6.983 1.00 93.56 97 ASN A CA 1
ATOM 767 C C . ASN A 1 97 ? 16.045 0.068 -6.911 1.00 93.56 97 ASN A C 1
ATOM 769 O O . ASN A 1 97 ? 16.181 1.180 -6.404 1.00 93.56 97 ASN A O 1
ATOM 773 N N . VAL A 1 98 ? 14.874 -0.394 -7.349 1.00 96.31 98 VAL A N 1
ATOM 774 C CA . VAL A 1 98 ? 13.610 0.335 -7.189 1.00 96.31 98 VAL A CA 1
ATOM 775 C C . VAL A 1 98 ? 13.239 0.372 -5.709 1.00 96.31 98 VAL A C 1
ATOM 777 O O . VAL A 1 98 ? 13.061 -0.676 -5.088 1.00 96.31 98 VAL A O 1
ATOM 780 N N . ILE A 1 99 ? 13.125 1.579 -5.157 1.00 98.12 99 ILE A N 1
ATOM 781 C CA . ILE A 1 99 ? 12.781 1.812 -3.748 1.00 98.12 99 ILE A CA 1
ATOM 782 C C . ILE A 1 99 ? 11.432 2.506 -3.567 1.00 98.12 99 ILE A C 1
ATOM 784 O O . ILE A 1 99 ? 10.852 2.407 -2.490 1.00 98.12 99 ILE A O 1
ATOM 788 N N . SER A 1 100 ? 10.922 3.200 -4.584 1.00 98.44 100 SER A N 1
ATOM 789 C CA . SER A 1 100 ? 9.632 3.887 -4.506 1.00 98.44 100 SER A CA 1
ATOM 790 C C . SER A 1 100 ? 8.869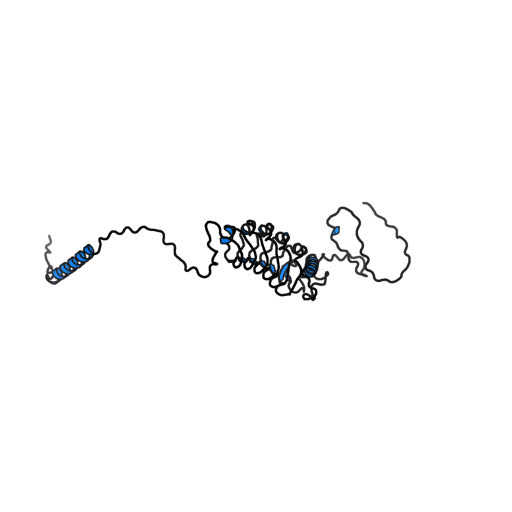 3.765 -5.813 1.00 98.44 100 SER A C 1
ATOM 792 O O . SER A 1 100 ? 9.462 3.923 -6.884 1.00 98.44 100 SER A O 1
ATOM 794 N N . LEU A 1 101 ? 7.563 3.531 -5.701 1.00 98.06 101 LEU A N 1
ATOM 795 C CA . LEU A 1 101 ? 6.593 3.667 -6.782 1.00 98.06 101 LEU A CA 1
ATOM 796 C C . LEU A 1 101 ? 5.537 4.696 -6.376 1.00 98.06 101 LEU A C 1
ATOM 798 O O . LEU A 1 101 ? 4.858 4.512 -5.365 1.00 98.06 101 LEU A O 1
ATOM 802 N N . SER A 1 102 ? 5.400 5.764 -7.163 1.00 97.38 102 SER A N 1
ATOM 803 C CA . SER A 1 102 ? 4.416 6.830 -6.935 1.00 97.38 102 SER A CA 1
ATOM 804 C C . SER A 1 102 ? 3.389 6.849 -8.059 1.00 97.38 102 SER A C 1
ATOM 806 O O . SER A 1 102 ? 3.554 7.531 -9.066 1.00 97.38 102 SER A O 1
ATOM 808 N N . LEU A 1 103 ? 2.331 6.062 -7.890 1.00 96.81 103 LEU A N 1
ATOM 809 C CA . LEU A 1 103 ? 1.295 5.809 -8.891 1.00 96.81 103 LEU A CA 1
ATOM 810 C C . LEU A 1 103 ? -0.057 6.421 -8.485 1.00 96.81 103 LEU A C 1
ATOM 812 O O . LEU A 1 103 ? -1.119 5.930 -8.872 1.00 96.81 103 LEU A O 1
ATOM 816 N N . ALA A 1 104 ? -0.019 7.477 -7.673 1.00 97.56 104 ALA A N 1
ATOM 817 C CA . ALA A 1 104 ? -1.198 8.167 -7.175 1.00 97.56 104 ALA A CA 1
ATOM 818 C C . ALA A 1 104 ? -1.946 8.907 -8.293 1.00 97.56 104 ALA A C 1
ATOM 820 O O . ALA A 1 104 ? -1.325 9.535 -9.149 1.00 97.56 104 ALA A O 1
ATOM 821 N N . SER A 1 105 ? -3.280 8.885 -8.251 1.00 96.56 105 SER A N 1
ATOM 822 C CA . SER A 1 105 ? -4.137 9.702 -9.127 1.00 96.56 105 SER A CA 1
ATOM 823 C C . SER A 1 105 ? -3.926 9.490 -10.635 1.00 96.56 105 SER A C 1
ATOM 825 O O . SER A 1 105 ? -4.191 10.391 -11.430 1.00 96.56 105 SER A O 1
ATOM 827 N N . ILE A 1 106 ? -3.469 8.305 -11.055 1.00 94.69 106 ILE A N 1
ATOM 828 C CA . ILE A 1 106 ? -3.257 7.989 -12.478 1.00 94.69 106 ILE A CA 1
ATOM 829 C C . ILE A 1 106 ? -4.568 7.549 -13.151 1.00 94.69 106 ILE A C 1
ATOM 831 O O . ILE A 1 106 ? -4.761 7.750 -14.347 1.00 94.69 106 ILE A O 1
ATOM 835 N N . GLY A 1 107 ? -5.513 6.984 -12.397 1.00 94.81 107 GLY A N 1
ATOM 836 C CA . GLY A 1 107 ? -6.783 6.470 -12.921 1.00 94.81 107 GLY A CA 1
ATOM 837 C C . GLY A 1 107 ? -6.731 4.991 -13.317 1.00 94.81 107 GLY A C 1
ATOM 838 O O . GLY A 1 107 ? -7.494 4.549 -14.182 1.00 94.81 107 GLY A O 1
ATOM 839 N N . PHE A 1 108 ? -5.840 4.212 -12.700 1.00 95.88 108 PHE A N 1
ATOM 840 C CA . PHE A 1 108 ? -5.789 2.758 -12.876 1.00 95.88 108 PHE A CA 1
ATOM 841 C C . PHE A 1 108 ? -7.048 2.077 -12.353 1.00 95.88 108 PHE A C 1
ATOM 843 O O . PHE A 1 108 ? -7.650 2.548 -11.396 1.00 95.88 108 PHE A O 1
ATOM 850 N N . SER A 1 109 ? -7.456 0.968 -12.975 1.00 95.69 109 SER A N 1
ATOM 851 C CA . SER A 1 109 ? -8.747 0.313 -12.684 1.00 95.69 109 SER A CA 1
ATOM 852 C C . SER A 1 109 ? -8.682 -1.201 -12.496 1.00 95.69 109 SER A C 1
ATOM 854 O O . SER A 1 109 ? -9.695 -1.823 -12.181 1.00 95.69 109 SER A O 1
ATOM 856 N N . GLY A 1 110 ? -7.510 -1.798 -12.710 1.00 95.62 110 GLY A N 1
ATOM 857 C CA . GLY A 1 110 ? -7.308 -3.232 -12.568 1.00 95.62 110 GLY A CA 1
ATOM 858 C C . GLY A 1 110 ? -7.025 -3.659 -11.128 1.00 95.62 110 GLY A C 1
ATOM 859 O O . GLY A 1 110 ? -7.578 -3.110 -10.170 1.00 95.62 110 GLY A O 1
ATOM 860 N N . THR A 1 111 ? -6.155 -4.653 -10.982 1.00 96.25 111 THR A N 1
ATOM 861 C CA . THR A 1 111 ? -5.769 -5.238 -9.693 1.00 96.25 111 THR A CA 1
ATOM 862 C C . THR A 1 111 ? -4.264 -5.115 -9.480 1.00 96.25 111 THR A C 1
ATOM 864 O O . THR A 1 111 ? -3.495 -4.882 -10.413 1.00 96.25 111 THR A O 1
ATOM 867 N N . LEU A 1 112 ? -3.815 -5.313 -8.242 1.00 96.00 112 LEU A N 1
ATOM 868 C CA . LEU A 1 112 ? -2.392 -5.505 -7.982 1.00 96.00 112 LEU A CA 1
ATOM 869 C C . LEU A 1 112 ? -1.985 -6.920 -8.395 1.00 96.00 112 LEU A C 1
ATOM 871 O O . LEU A 1 112 ? -2.683 -7.875 -8.074 1.00 96.00 112 LEU A O 1
ATOM 875 N N . SER A 1 113 ? -0.859 -7.051 -9.097 1.00 96.06 113 SER A N 1
ATOM 876 C CA . SER A 1 113 ? -0.265 -8.345 -9.462 1.00 96.06 113 SER A CA 1
ATOM 877 C C . SER A 1 113 ? 0.804 -8.761 -8.455 1.00 96.06 113 SER A C 1
ATOM 879 O O . SER A 1 113 ? 1.458 -7.913 -7.843 1.00 96.06 113 SER A O 1
ATOM 881 N N . SER A 1 114 ? 1.028 -10.069 -8.314 1.00 96.25 114 SER A N 1
ATOM 882 C CA . SER A 1 114 ? 2.113 -10.628 -7.501 1.00 96.25 114 SER A CA 1
ATOM 883 C C . SER A 1 114 ? 3.500 -10.292 -8.050 1.00 96.25 114 SER A C 1
ATOM 885 O O . SER A 1 114 ? 4.486 -10.414 -7.321 1.00 96.25 114 SER A O 1
ATOM 887 N N . SER A 1 115 ? 3.601 -9.789 -9.287 1.00 95.44 115 SER A N 1
ATOM 888 C CA . SER A 1 115 ? 4.857 -9.313 -9.875 1.00 95.44 115 SER A CA 1
ATOM 889 C C . SER A 1 115 ? 5.565 -8.267 -9.009 1.00 95.44 115 SER A C 1
ATOM 891 O O . SER A 1 115 ? 6.794 -8.247 -8.971 1.00 95.44 115 SER A O 1
ATOM 893 N N . ILE A 1 116 ? 4.818 -7.471 -8.234 1.00 96.00 116 ILE A N 1
ATOM 894 C CA . ILE A 1 116 ? 5.368 -6.463 -7.317 1.00 96.00 116 ILE A CA 1
ATOM 895 C C . ILE A 1 116 ? 6.314 -7.057 -6.261 1.00 96.00 116 ILE A C 1
ATOM 897 O O . ILE A 1 116 ? 7.248 -6.390 -5.825 1.00 96.00 116 ILE A O 1
ATOM 901 N N . THR A 1 117 ? 6.151 -8.338 -5.907 1.00 95.25 117 THR A N 1
ATOM 902 C CA . THR A 1 117 ? 7.027 -9.049 -4.954 1.00 95.25 117 THR A CA 1
ATOM 903 C C . THR A 1 117 ? 8.469 -9.197 -5.451 1.00 95.25 117 THR A C 1
ATOM 905 O O . THR A 1 117 ? 9.387 -9.417 -4.658 1.00 95.25 117 THR A O 1
ATOM 908 N N . LYS A 1 118 ? 8.703 -9.036 -6.762 1.00 94.88 118 LYS A N 1
ATOM 909 C CA . LYS A 1 118 ? 10.046 -9.024 -7.360 1.00 94.88 118 LYS A CA 1
ATOM 910 C C . LYS A 1 118 ? 10.845 -7.774 -6.948 1.00 94.88 118 LYS A C 1
ATOM 912 O O . LYS A 1 118 ? 12.074 -7.810 -6.980 1.00 94.88 118 LYS A O 1
ATOM 917 N N . LEU A 1 119 ? 10.183 -6.701 -6.500 1.00 95.44 119 LEU A N 1
ATOM 918 C CA . LEU A 1 119 ? 10.802 -5.449 -6.045 1.00 95.44 119 LEU A CA 1
ATOM 919 C C . LEU A 1 119 ? 11.228 -5.541 -4.570 1.00 95.44 119 LEU A C 1
ATOM 921 O O . LEU A 1 119 ? 10.685 -4.879 -3.691 1.00 95.44 119 LEU A O 1
ATOM 925 N N . LYS A 1 120 ? 12.225 -6.382 -4.281 1.00 94.62 120 LYS A N 1
ATOM 926 C CA . LYS A 1 120 ? 12.627 -6.750 -2.905 1.00 94.62 120 LYS A CA 1
ATOM 927 C C . LYS A 1 120 ? 13.077 -5.588 -2.010 1.00 94.62 120 LYS A C 1
ATOM 929 O O . LYS A 1 120 ? 13.076 -5.731 -0.788 1.00 94.62 120 LYS A O 1
ATOM 934 N N . TYR A 1 121 ? 13.485 -4.475 -2.612 1.00 97.12 121 TYR A N 1
ATOM 935 C CA . TYR A 1 121 ? 13.985 -3.281 -1.927 1.00 97.12 121 TYR A CA 1
ATOM 936 C C . TYR A 1 121 ? 12.953 -2.150 -1.870 1.00 97.12 121 TYR A C 1
ATOM 938 O O . TYR A 1 121 ? 13.310 -1.027 -1.521 1.00 97.12 121 TYR A O 1
ATOM 946 N N . LEU A 1 122 ? 11.692 -2.424 -2.223 1.00 98.38 122 LEU A N 1
ATOM 947 C CA . LEU A 1 122 ? 10.640 -1.418 -2.204 1.00 98.38 122 LEU A CA 1
ATOM 948 C C . LEU A 1 122 ? 10.411 -0.921 -0.771 1.00 98.38 122 LEU A C 1
ATOM 950 O O . LEU A 1 122 ? 10.123 -1.702 0.133 1.00 98.38 122 LEU A O 1
ATOM 954 N N . VAL A 1 123 ? 10.554 0.389 -0.589 1.00 98.69 123 VAL A N 1
ATOM 955 C CA . VAL A 1 123 ? 10.374 1.106 0.679 1.00 98.69 123 VAL A CA 1
ATOM 956 C C . VAL A 1 123 ? 9.040 1.844 0.692 1.00 98.69 123 VAL A C 1
ATOM 958 O O . VAL A 1 123 ? 8.390 1.911 1.732 1.00 98.69 123 VAL A O 1
ATOM 961 N N . SER A 1 124 ? 8.614 2.375 -0.452 1.00 98.81 124 SER A N 1
ATOM 962 C CA . SER A 1 124 ? 7.381 3.150 -0.565 1.00 98.81 124 SER A CA 1
ATOM 963 C C . SER A 1 124 ? 6.544 2.692 -1.753 1.00 98.81 124 SER A C 1
ATOM 965 O O . SER A 1 124 ? 7.047 2.560 -2.871 1.00 98.81 124 SER A O 1
ATOM 967 N N . LEU A 1 125 ? 5.260 2.461 -1.503 1.00 98.62 125 LEU A N 1
ATOM 968 C CA . LEU A 1 125 ? 4.261 2.163 -2.519 1.00 98.62 125 LEU A CA 1
ATOM 969 C C . LEU A 1 125 ? 3.059 3.082 -2.317 1.00 98.62 125 LEU A C 1
ATOM 971 O O . LEU A 1 125 ? 2.307 2.922 -1.353 1.00 98.62 125 LEU A O 1
ATOM 975 N N . ASP A 1 126 ? 2.879 4.018 -3.243 1.00 98.69 126 ASP A N 1
ATOM 976 C CA . ASP A 1 126 ? 1.729 4.915 -3.267 1.00 98.69 126 ASP A CA 1
ATOM 977 C C . ASP A 1 126 ? 0.840 4.619 -4.479 1.00 98.69 126 ASP A C 1
ATOM 979 O O . ASP A 1 126 ? 1.251 4.768 -5.630 1.00 98.69 126 ASP A O 1
ATOM 983 N N . LEU A 1 127 ? -0.381 4.173 -4.200 1.00 98.31 127 LEU A N 1
ATOM 984 C CA . LEU A 1 127 ? -1.420 3.800 -5.160 1.00 98.31 127 LEU A CA 1
ATOM 985 C C . LEU A 1 127 ? -2.710 4.600 -4.925 1.00 98.31 127 LEU A C 1
ATOM 987 O O . LEU A 1 127 ? -3.768 4.229 -5.448 1.00 98.31 127 LEU A O 1
ATOM 991 N N . GLN A 1 128 ? -2.659 5.655 -4.109 1.00 98.62 128 GLN A N 1
ATOM 992 C CA . GLN A 1 128 ? -3.858 6.356 -3.664 1.00 98.62 128 GLN A CA 1
ATOM 993 C C . GLN A 1 128 ? -4.644 6.999 -4.814 1.00 98.62 128 GLN A C 1
ATOM 995 O O . GLN A 1 128 ? -4.083 7.337 -5.858 1.00 98.62 128 GLN A O 1
ATOM 1000 N N . ASN A 1 129 ? -5.940 7.223 -4.598 1.00 98.50 129 ASN A N 1
ATOM 1001 C CA . ASN A 1 129 ? -6.825 7.918 -5.541 1.00 98.50 129 ASN A CA 1
ATOM 1002 C C . ASN A 1 129 ? -6.844 7.270 -6.937 1.00 98.50 129 ASN A C 1
ATOM 1004 O O . ASN A 1 129 ? -6.747 7.944 -7.962 1.00 98.50 129 ASN A O 1
ATOM 1008 N N . ASN A 1 130 ? -6.965 5.947 -6.983 1.00 98.06 130 ASN A N 1
ATOM 1009 C CA . ASN A 1 130 ? -7.184 5.206 -8.220 1.00 98.06 130 ASN A CA 1
ATOM 1010 C C . ASN A 1 130 ? -8.537 4.478 -8.164 1.00 98.06 130 ASN A C 1
ATOM 1012 O O . ASN A 1 130 ? -9.332 4.616 -7.238 1.00 98.06 130 ASN A O 1
ATOM 1016 N N . ASN A 1 131 ? -8.829 3.704 -9.199 1.00 97.50 131 ASN A N 1
ATOM 1017 C CA . ASN A 1 131 ? -10.016 2.869 -9.305 1.00 97.50 131 ASN A CA 1
ATOM 1018 C C . ASN A 1 131 ? -9.675 1.375 -9.130 1.00 97.50 131 ASN A C 1
ATOM 1020 O O . ASN A 1 131 ? -10.381 0.522 -9.671 1.00 97.50 131 ASN A O 1
ATOM 1024 N N . LEU A 1 132 ? -8.585 1.051 -8.419 1.00 97.94 132 LEU A N 1
ATOM 1025 C CA . LEU A 1 132 ? -8.116 -0.325 -8.240 1.00 97.94 132 LEU A CA 1
ATOM 1026 C C . LEU A 1 132 ? -9.120 -1.140 -7.436 1.00 97.94 132 LEU A C 1
ATOM 1028 O O . LEU A 1 132 ? -9.732 -0.637 -6.494 1.00 97.94 132 LEU A O 1
ATOM 1032 N N . SER A 1 133 ? -9.286 -2.402 -7.809 1.00 97.38 133 SER A N 1
ATOM 1033 C CA . SER A 1 133 ? -10.278 -3.298 -7.218 1.00 97.38 133 SER A CA 1
ATOM 1034 C C . SER A 1 133 ? -9.682 -4.665 -6.878 1.00 97.38 133 SER A C 1
ATOM 1036 O O . SER A 1 133 ? -8.492 -4.913 -7.077 1.00 97.38 133 SER A O 1
ATOM 1038 N N . GLY A 1 134 ? -10.518 -5.549 -6.333 1.00 97.06 134 GLY A N 1
ATOM 1039 C CA . GLY A 1 134 ? -10.102 -6.858 -5.837 1.00 97.06 134 GLY A CA 1
ATOM 1040 C C . GLY A 1 134 ? -9.705 -6.830 -4.363 1.00 97.06 134 GLY A C 1
ATOM 1041 O O . GLY A 1 134 ? -9.860 -5.819 -3.675 1.00 97.06 134 GLY A O 1
ATOM 1042 N N . VAL A 1 135 ? -9.217 -7.970 -3.880 1.00 97.50 135 VAL A N 1
ATOM 1043 C CA . VAL A 1 135 ? -8.787 -8.114 -2.488 1.00 97.50 135 VAL A CA 1
ATOM 1044 C C . VAL A 1 135 ? -7.428 -7.465 -2.262 1.00 97.50 135 VAL A C 1
ATOM 1046 O O . VAL A 1 135 ? -6.594 -7.402 -3.167 1.00 97.50 135 VAL A O 1
ATOM 1049 N N . VAL A 1 136 ? -7.192 -7.011 -1.033 1.00 96.19 136 VAL A N 1
ATOM 1050 C CA . VAL A 1 136 ? -5.860 -6.587 -0.599 1.00 96.19 136 VAL A CA 1
ATOM 1051 C C . VAL A 1 136 ? -4.918 -7.798 -0.628 1.00 96.19 136 VAL A C 1
ATOM 1053 O O . VAL A 1 136 ? -5.187 -8.773 0.077 1.00 96.19 136 VAL A O 1
ATOM 1056 N N . PRO A 1 137 ? -3.827 -7.782 -1.414 1.00 95.81 137 PRO A N 1
ATOM 1057 C CA . PRO A 1 137 ? -3.025 -8.985 -1.577 1.00 95.81 137 PRO A CA 1
ATOM 1058 C C . PRO A 1 137 ? -2.147 -9.314 -0.365 1.00 95.81 137 PRO A C 1
ATOM 1060 O O . PRO A 1 137 ? -1.406 -8.473 0.154 1.00 95.81 137 PRO A O 1
ATOM 1063 N N . ASP A 1 138 ? -2.179 -10.578 0.047 1.00 97.00 138 ASP A N 1
ATOM 1064 C CA . ASP A 1 138 ? -1.408 -11.115 1.170 1.00 97.00 138 ASP A CA 1
ATOM 1065 C C . ASP A 1 138 ? 0.103 -11.144 0.902 1.00 97.00 138 ASP A C 1
ATOM 1067 O O . ASP A 1 138 ? 0.898 -10.902 1.815 1.00 97.00 138 ASP A O 1
ATOM 1071 N N . TYR A 1 139 ? 0.501 -11.355 -0.354 1.00 96.38 139 TYR A N 1
ATOM 1072 C CA . TYR A 1 139 ? 1.894 -11.396 -0.791 1.00 96.38 139 TYR A CA 1
ATOM 1073 C C . TYR A 1 139 ? 2.627 -10.059 -0.646 1.00 96.38 139 TYR A C 1
ATOM 1075 O O . TYR A 1 139 ? 3.854 -10.043 -0.669 1.00 96.38 139 TYR A O 1
ATOM 1083 N N . LEU A 1 140 ? 1.927 -8.937 -0.434 1.00 96.12 140 LEU A N 1
ATOM 1084 C CA . LEU A 1 140 ? 2.594 -7.686 -0.054 1.00 96.12 140 LEU A CA 1
ATOM 1085 C C . LEU A 1 140 ? 3.334 -7.818 1.284 1.00 96.12 140 LEU A C 1
ATOM 1087 O O . LEU A 1 140 ? 4.332 -7.131 1.484 1.00 96.12 140 LEU A O 1
ATOM 1091 N N . GLY A 1 141 ? 2.932 -8.767 2.140 1.00 95.56 141 GLY A N 1
ATOM 1092 C CA . GLY A 1 141 ? 3.641 -9.121 3.372 1.00 95.56 141 GLY A CA 1
ATOM 1093 C C . GLY A 1 141 ? 5.086 -9.598 3.161 1.00 95.56 141 GLY A C 1
ATOM 1094 O O . GLY A 1 141 ? 5.870 -9.568 4.103 1.00 95.56 141 GLY A O 1
ATOM 1095 N N . SER A 1 142 ? 5.484 -9.981 1.938 1.00 96.44 142 SER A N 1
ATOM 1096 C CA . SER A 1 142 ? 6.869 -10.378 1.639 1.00 96.44 142 SER A CA 1
ATOM 1097 C C . SER A 1 142 ? 7.816 -9.198 1.381 1.00 96.44 142 SER A C 1
ATOM 1099 O O . SER A 1 142 ? 9.021 -9.404 1.225 1.00 96.44 142 SER A O 1
ATOM 1101 N N . LEU A 1 143 ? 7.305 -7.967 1.273 1.00 97.06 143 LEU A N 1
ATOM 1102 C CA . LEU A 1 143 ? 8.099 -6.765 1.001 1.00 97.06 143 LEU A CA 1
ATOM 1103 C C . LEU A 1 143 ? 8.672 -6.196 2.304 1.00 97.06 143 LEU A C 1
ATOM 1105 O O . LEU A 1 143 ? 8.277 -5.136 2.774 1.00 97.06 143 LEU A O 1
ATOM 1109 N N . LEU A 1 144 ? 9.631 -6.907 2.895 1.00 96.56 144 LEU A N 1
ATOM 1110 C CA . LEU A 1 144 ? 10.120 -6.634 4.255 1.00 96.56 144 LEU A CA 1
ATOM 1111 C C . LEU A 1 144 ? 10.777 -5.253 4.449 1.00 96.56 144 LEU A C 1
ATOM 1113 O O . LEU A 1 144 ? 10.939 -4.818 5.585 1.00 96.56 144 LEU A O 1
ATOM 1117 N N . HIS A 1 145 ? 11.156 -4.557 3.372 1.00 98.00 145 HIS A N 1
ATOM 1118 C CA . HIS A 1 145 ? 11.717 -3.199 3.426 1.00 98.00 145 HIS A CA 1
ATOM 1119 C C . HIS A 1 145 ? 10.657 -2.089 3.386 1.00 98.00 145 HIS A C 1
ATOM 1121 O O . HIS A 1 145 ? 11.016 -0.916 3.518 1.00 98.00 145 HIS A O 1
ATOM 1127 N N . LEU A 1 146 ? 9.381 -2.438 3.200 1.00 98.38 146 LEU A N 1
ATOM 1128 C CA . LEU A 1 146 ? 8.300 -1.479 3.030 1.00 98.38 146 LEU A CA 1
ATOM 1129 C C . LEU A 1 146 ? 8.093 -0.675 4.320 1.00 98.38 146 LEU A C 1
ATOM 1131 O O . LEU A 1 146 ? 7.902 -1.237 5.395 1.00 98.38 146 LEU A O 1
ATOM 1135 N N . GLN A 1 147 ? 8.137 0.648 4.193 1.00 98.69 147 GLN A N 1
ATOM 1136 C CA . GLN A 1 147 ? 7.926 1.622 5.268 1.00 98.69 147 GLN A CA 1
ATOM 1137 C C . GLN A 1 147 ? 6.638 2.418 5.058 1.00 98.69 147 GLN A C 1
ATOM 1139 O O . GLN A 1 147 ? 5.982 2.790 6.031 1.00 98.69 147 GLN A O 1
ATOM 1144 N N . ASN A 1 148 ? 6.258 2.649 3.801 1.00 98.81 148 ASN A N 1
ATOM 1145 C CA . ASN A 1 148 ? 5.095 3.441 3.429 1.00 98.81 148 ASN A CA 1
ATOM 1146 C C . ASN A 1 148 ? 4.223 2.642 2.459 1.00 98.81 148 ASN A C 1
ATOM 1148 O O . ASN A 1 148 ? 4.660 2.308 1.355 1.00 98.81 148 ASN A O 1
ATOM 1152 N N . LEU A 1 149 ? 2.989 2.357 2.866 1.00 98.69 149 LEU A N 1
ATOM 1153 C CA . LEU A 1 149 ? 1.975 1.747 2.016 1.00 98.69 149 LEU A CA 1
ATOM 1154 C C . LEU A 1 149 ? 0.719 2.613 2.031 1.00 98.69 149 LEU A C 1
ATOM 1156 O O . LEU A 1 149 ? 0.022 2.688 3.044 1.00 98.69 149 LEU A O 1
ATOM 1160 N N . ASN A 1 150 ? 0.426 3.245 0.897 1.00 98.81 150 ASN A N 1
ATOM 1161 C CA . ASN A 1 150 ? -0.785 4.032 0.716 1.00 98.81 150 ASN A CA 1
ATOM 1162 C C . ASN A 1 150 ? -1.627 3.452 -0.423 1.00 98.81 150 ASN A C 1
ATOM 1164 O O . ASN A 1 150 ? -1.246 3.503 -1.590 1.00 98.81 150 ASN A O 1
ATOM 1168 N N . ILE A 1 151 ? -2.784 2.895 -0.071 1.00 98.50 151 ILE A N 1
ATOM 1169 C CA . ILE A 1 151 ? -3.788 2.376 -1.011 1.00 98.50 151 ILE A CA 1
ATOM 1170 C C . ILE A 1 151 ? -5.130 3.101 -0.858 1.00 98.50 151 ILE A C 1
ATOM 1172 O O . ILE A 1 151 ? -6.175 2.580 -1.258 1.00 98.50 151 ILE A O 1
ATOM 1176 N N . ALA A 1 152 ? -5.122 4.288 -0.246 1.00 98.81 152 ALA A N 1
ATOM 1177 C CA . ALA A 1 152 ? -6.325 5.043 0.069 1.00 98.81 152 ALA A CA 1
ATOM 1178 C C . ALA A 1 152 ? -7.149 5.391 -1.176 1.00 98.81 152 ALA A C 1
ATOM 1180 O O . ALA A 1 152 ? -6.614 5.520 -2.277 1.00 98.81 152 ALA A O 1
ATOM 1181 N N . HIS A 1 153 ? -8.454 5.583 -0.991 1.00 98.75 153 HIS A N 1
ATOM 1182 C CA . HIS A 1 153 ? -9.377 6.032 -2.032 1.00 98.75 153 HIS A CA 1
ATOM 1183 C C . HIS A 1 153 ? -9.307 5.155 -3.291 1.00 98.75 153 HIS A C 1
ATOM 1185 O O . HIS A 1 153 ? -9.025 5.625 -4.390 1.00 98.75 153 HIS A O 1
ATOM 1191 N N . ASN A 1 154 ? -9.543 3.859 -3.094 1.00 98.81 154 ASN A N 1
ATOM 1192 C CA . ASN A 1 154 ? -9.652 2.841 -4.135 1.00 98.81 154 ASN A CA 1
ATOM 1193 C C . ASN A 1 154 ? -10.931 2.011 -3.902 1.00 98.81 154 ASN A C 1
ATOM 1195 O O . ASN A 1 154 ? -11.828 2.389 -3.145 1.00 98.81 154 ASN A O 1
ATOM 1199 N N . LYS A 1 155 ? -11.064 0.873 -4.585 1.00 98.50 155 LYS A N 1
ATOM 1200 C CA . LYS A 1 155 ? -12.187 -0.067 -4.456 1.00 98.50 155 LYS A CA 1
ATOM 1201 C C . LYS A 1 155 ? -11.739 -1.428 -3.912 1.00 98.50 155 LYS A C 1
ATOM 1203 O O . LYS A 1 155 ? -12.398 -2.429 -4.206 1.00 98.50 155 LYS A O 1
ATOM 1208 N N . PHE A 1 156 ? -10.652 -1.482 -3.136 1.00 98.62 156 PHE A N 1
ATOM 1209 C CA . PHE A 1 156 ? -10.198 -2.730 -2.516 1.00 98.62 156 PHE A CA 1
ATOM 1210 C C . PHE A 1 156 ? -11.259 -3.280 -1.558 1.00 98.62 156 PHE A C 1
ATOM 1212 O O . PHE A 1 156 ? -11.912 -2.516 -0.845 1.00 98.62 156 PHE A O 1
ATOM 1219 N N . ASN A 1 157 ? -11.440 -4.599 -1.549 1.00 98.19 157 ASN A N 1
ATOM 1220 C CA . ASN A 1 157 ? -12.418 -5.303 -0.721 1.00 98.19 157 ASN A CA 1
ATOM 1221 C C . ASN A 1 157 ? -11.785 -6.494 0.024 1.00 98.19 157 ASN A C 1
ATOM 1223 O O . ASN A 1 157 ? -10.565 -6.659 0.039 1.00 98.19 157 ASN A O 1
ATOM 1227 N N . GLY A 1 158 ? -12.616 -7.313 0.673 1.00 97.69 158 GLY A N 1
ATOM 1228 C CA . GLY A 1 158 ? -12.145 -8.446 1.473 1.00 97.69 158 GLY A CA 1
ATOM 1229 C C . GLY A 1 158 ? -11.575 -8.004 2.821 1.00 97.69 158 GLY A C 1
ATOM 1230 O O . GLY A 1 158 ? -11.954 -6.952 3.334 1.00 97.69 158 GLY A O 1
ATOM 1231 N N . THR A 1 159 ? -10.713 -8.829 3.412 1.00 98.31 159 THR A N 1
ATOM 1232 C CA . THR A 1 159 ? -10.124 -8.614 4.743 1.00 98.31 159 THR A CA 1
ATOM 1233 C C . THR A 1 159 ? -8.707 -8.060 4.660 1.00 98.31 159 THR A C 1
ATOM 1235 O O . THR A 1 159 ? -8.015 -8.265 3.664 1.00 98.31 159 THR A O 1
ATOM 1238 N N . ILE A 1 160 ? -8.232 -7.429 5.736 1.00 98.38 160 ILE A N 1
ATOM 1239 C CA . ILE A 1 160 ? -6.810 -7.087 5.864 1.00 98.38 160 ILE A CA 1
ATOM 1240 C C . ILE A 1 160 ? -6.010 -8.392 6.073 1.00 98.38 160 ILE A C 1
ATOM 1242 O O . ILE A 1 160 ? -6.359 -9.160 6.974 1.00 98.38 160 ILE A O 1
ATOM 1246 N N . PRO A 1 161 ? -4.963 -8.684 5.278 1.00 97.56 161 PRO A N 1
ATOM 1247 C CA . PRO A 1 161 ? -4.207 -9.927 5.414 1.00 97.56 161 PRO A CA 1
ATOM 1248 C C . PRO A 1 161 ? -3.451 -10.026 6.742 1.00 97.56 161 PRO A C 1
ATOM 1250 O O . PRO A 1 161 ? -2.758 -9.097 7.156 1.00 97.56 161 PRO A O 1
ATOM 1253 N N . THR A 1 162 ? -3.499 -11.195 7.384 1.00 97.31 162 THR A N 1
ATOM 1254 C CA . THR A 1 162 ? -2.736 -11.461 8.616 1.00 97.31 162 THR A CA 1
ATOM 1255 C C . THR A 1 162 ? -1.222 -11.425 8.381 1.00 97.31 162 THR A C 1
ATOM 1257 O O . THR A 1 162 ? -0.473 -11.055 9.290 1.00 97.31 162 THR A O 1
ATOM 1260 N N . THR A 1 163 ? -0.772 -11.748 7.162 1.00 96.94 163 THR A N 1
ATOM 1261 C CA . THR A 1 163 ? 0.639 -11.746 6.732 1.00 96.94 163 THR A CA 1
ATOM 1262 C C . THR A 1 163 ? 1.298 -10.376 6.841 1.00 96.94 163 THR A C 1
ATOM 1264 O O . THR A 1 163 ? 2.511 -10.295 7.009 1.00 96.94 163 THR A O 1
ATOM 1267 N N . TRP A 1 164 ? 0.524 -9.291 6.815 1.00 96.44 164 TRP A N 1
ATOM 1268 C CA . TRP A 1 164 ? 1.060 -7.936 6.921 1.00 96.44 164 TRP A CA 1
ATOM 1269 C C . TRP A 1 164 ? 1.682 -7.639 8.285 1.00 96.44 164 TRP A C 1
ATOM 1271 O O . TRP A 1 164 ? 2.539 -6.767 8.377 1.00 96.44 164 TRP A O 1
ATOM 1281 N N . GLY A 1 165 ? 1.360 -8.426 9.318 1.00 95.19 165 GLY A N 1
ATOM 1282 C CA . GLY A 1 165 ? 2.061 -8.370 10.604 1.00 95.19 165 GLY A CA 1
ATOM 1283 C C . GLY A 1 165 ? 3.559 -8.708 10.532 1.00 95.19 165 GLY A C 1
ATOM 1284 O O . GLY A 1 165 ? 4.269 -8.505 11.510 1.00 95.19 165 GLY A O 1
ATOM 1285 N N . GLN A 1 166 ? 4.050 -9.217 9.394 1.00 95.06 166 GLN A N 1
ATOM 1286 C CA . GLN A 1 166 ? 5.474 -9.477 9.137 1.00 95.06 166 GLN A CA 1
ATOM 1287 C C . GLN A 1 166 ? 6.239 -8.242 8.637 1.00 95.06 166 GLN A C 1
ATOM 1289 O O . GLN A 1 166 ? 7.470 -8.264 8.604 1.00 95.06 166 GLN A O 1
ATOM 1294 N N . LEU A 1 167 ? 5.544 -7.166 8.253 1.00 96.88 167 LEU A N 1
ATOM 1295 C CA . LEU A 1 167 ? 6.145 -5.936 7.734 1.00 96.88 167 LEU A CA 1
ATOM 1296 C C . LEU A 1 167 ? 6.729 -5.090 8.874 1.00 96.88 167 LEU A C 1
ATOM 1298 O O . LEU A 1 167 ? 6.252 -4.000 9.168 1.00 96.88 167 LEU A O 1
ATOM 1302 N N . SER A 1 168 ? 7.774 -5.592 9.531 1.00 95.44 168 SER A N 1
ATOM 1303 C CA . SER A 1 168 ? 8.363 -4.992 10.739 1.00 95.44 168 SER A CA 1
ATOM 1304 C C . SER A 1 168 ? 8.925 -3.578 10.545 1.00 95.44 168 SER A C 1
ATOM 1306 O O . SER A 1 168 ? 9.067 -2.846 11.521 1.00 95.44 168 SER A O 1
ATOM 1308 N N . ASN A 1 169 ? 9.222 -3.183 9.304 1.00 97.75 169 ASN A N 1
ATOM 1309 C CA . ASN A 1 169 ? 9.696 -1.842 8.959 1.00 97.75 169 ASN A CA 1
ATOM 1310 C C . ASN A 1 169 ? 8.568 -0.854 8.623 1.00 97.75 169 ASN A C 1
ATOM 1312 O O . ASN A 1 169 ? 8.855 0.323 8.401 1.00 97.75 169 ASN A O 1
ATOM 1316 N N . LEU A 1 170 ? 7.309 -1.300 8.568 1.00 98.38 170 LEU A N 1
ATOM 1317 C CA . LEU A 1 170 ? 6.193 -0.456 8.157 1.00 98.38 170 LEU A CA 1
ATOM 1318 C C . LEU A 1 170 ? 5.938 0.644 9.194 1.00 98.38 170 LEU A C 1
ATOM 1320 O O . LEU A 1 170 ? 5.803 0.377 10.387 1.00 98.38 170 LEU A O 1
ATOM 1324 N N . LYS A 1 171 ? 5.868 1.889 8.718 1.00 98.56 171 LYS A N 1
ATOM 1325 C CA . LYS A 1 171 ? 5.658 3.097 9.530 1.00 98.56 171 LYS A CA 1
ATOM 1326 C C . LYS A 1 171 ? 4.319 3.753 9.234 1.00 98.56 171 LYS A C 1
ATOM 1328 O O . LYS A 1 171 ? 3.638 4.195 10.154 1.00 98.56 171 LYS A O 1
ATOM 1333 N N . HIS A 1 172 ? 3.938 3.787 7.961 1.00 98.75 172 HIS A N 1
ATOM 1334 C CA . HIS A 1 172 ? 2.705 4.413 7.504 1.00 98.75 172 HIS A CA 1
ATOM 1335 C C . HIS A 1 172 ? 1.885 3.408 6.709 1.00 98.75 172 HIS A C 1
ATOM 1337 O O . HIS A 1 172 ? 2.321 2.949 5.648 1.00 98.75 172 HIS A O 1
ATOM 1343 N N . LEU A 1 173 ? 0.700 3.087 7.224 1.00 98.69 173 LEU A N 1
ATOM 1344 C CA . LEU A 1 173 ? -0.283 2.260 6.544 1.00 98.69 173 LEU A CA 1
ATOM 1345 C C . LEU A 1 173 ? -1.594 3.030 6.372 1.00 98.69 173 LEU A C 1
ATOM 1347 O O . LEU A 1 173 ? -2.355 3.207 7.322 1.00 98.69 173 LEU A O 1
ATOM 1351 N N . VAL A 1 174 ? -1.876 3.450 5.141 1.00 98.81 174 VAL A N 1
ATOM 1352 C CA . VAL A 1 174 ? -3.063 4.244 4.806 1.00 98.81 174 VAL A CA 1
ATOM 1353 C C . VAL A 1 174 ? -3.952 3.441 3.858 1.00 98.81 174 VAL A C 1
ATOM 1355 O O . VAL A 1 174 ? -3.610 3.194 2.701 1.00 98.81 174 VAL A O 1
ATOM 1358 N N . MET A 1 175 ? -5.113 3.017 4.358 1.00 98.56 175 MET A N 1
ATOM 1359 C CA . MET A 1 175 ? -6.117 2.228 3.628 1.00 98.56 175 MET A CA 1
ATOM 1360 C C . MET A 1 175 ? -7.494 2.901 3.593 1.00 98.56 175 MET A C 1
ATOM 1362 O O . MET A 1 175 ? -8.493 2.272 3.226 1.00 98.56 175 MET A O 1
ATOM 1366 N N . LYS A 1 176 ? -7.545 4.181 3.969 1.00 98.69 176 LYS A N 1
ATOM 1367 C CA . LYS A 1 176 ? -8.753 5.000 4.035 1.00 98.69 176 LYS A CA 1
ATOM 1368 C C . LYS A 1 176 ? -9.592 4.925 2.760 1.00 98.69 176 LYS A C 1
ATOM 1370 O O . LYS A 1 176 ? -9.047 4.968 1.663 1.00 98.69 176 LYS A O 1
ATOM 1375 N N . GLY A 1 177 ? -10.916 4.915 2.889 1.00 98.62 177 GLY A N 1
ATOM 1376 C CA . GLY A 1 177 ? -11.811 5.098 1.740 1.00 98.62 177 GLY A CA 1
ATOM 1377 C C . GLY A 1 177 ? -11.757 3.932 0.756 1.00 98.62 177 GLY A C 1
ATOM 1378 O O . GLY A 1 177 ? -11.634 4.147 -0.447 1.00 98.62 177 GLY A O 1
ATOM 1379 N N . ASN A 1 178 ? -11.813 2.709 1.278 1.00 98.88 178 ASN A N 1
ATOM 1380 C CA . ASN A 1 178 ? -11.932 1.471 0.512 1.00 98.88 178 ASN A CA 1
ATOM 1381 C C . ASN A 1 178 ? -13.215 0.725 0.935 1.00 98.88 178 ASN A C 1
ATOM 1383 O O . ASN A 1 178 ? -14.080 1.262 1.626 1.00 98.88 178 ASN A O 1
ATOM 1387 N N . LYS A 1 179 ? -13.374 -0.523 0.489 1.00 98.56 179 LYS A N 1
ATOM 1388 C CA . LYS A 1 179 ? -14.490 -1.415 0.841 1.00 98.56 179 LYS A CA 1
ATOM 1389 C C . LYS A 1 179 ? -14.010 -2.601 1.685 1.00 98.56 179 LYS A C 1
ATOM 1391 O O . LYS A 1 179 ? -14.549 -3.702 1.560 1.00 98.56 179 LYS A O 1
ATOM 1396 N N . LEU A 1 180 ? -12.972 -2.401 2.502 1.00 98.69 180 LEU A N 1
ATOM 1397 C CA . LEU A 1 180 ? -12.426 -3.451 3.366 1.00 98.69 180 LEU A CA 1
ATOM 1398 C C . LEU A 1 180 ? -13.454 -3.860 4.417 1.00 98.69 180 LEU A C 1
ATOM 1400 O O . LEU A 1 180 ? -14.233 -3.036 4.883 1.00 98.69 180 LEU A O 1
ATOM 1404 N N . SER A 1 181 ? -13.456 -5.135 4.777 1.00 98.25 181 SER A N 1
ATOM 1405 C CA . SER A 1 181 ? -14.454 -5.787 5.625 1.00 98.25 181 SER A CA 1
ATOM 1406 C C . SER A 1 181 ? -13.794 -6.784 6.581 1.00 98.25 181 SER A C 1
ATOM 1408 O O . SER A 1 181 ? -12.586 -7.009 6.519 1.00 98.25 181 SER A O 1
ATOM 1410 N N . GLY A 1 182 ? -14.576 -7.378 7.483 1.00 97.50 182 GLY A N 1
ATOM 1411 C CA . GLY A 1 182 ? -14.051 -8.260 8.529 1.00 97.50 182 GLY A CA 1
ATOM 1412 C C . GLY A 1 182 ? -13.405 -7.483 9.677 1.00 97.50 182 GLY A C 1
ATOM 1413 O O . GLY A 1 182 ? -13.743 -6.320 9.900 1.00 97.50 182 GLY A O 1
ATOM 1414 N N . THR A 1 183 ? -12.522 -8.138 10.429 1.00 97.38 183 THR A N 1
ATOM 1415 C CA . THR A 1 183 ? -11.874 -7.581 11.626 1.00 97.38 183 THR A CA 1
ATOM 1416 C C . THR A 1 183 ? -10.479 -7.038 11.333 1.00 97.38 183 THR A C 1
ATOM 1418 O O . THR A 1 183 ? -9.878 -7.351 10.304 1.00 97.38 183 THR A O 1
ATOM 1421 N N . ILE A 1 184 ? -9.939 -6.230 12.252 1.00 97.56 184 ILE A N 1
ATOM 1422 C CA . ILE A 1 184 ? -8.515 -5.891 12.233 1.00 97.56 184 ILE A CA 1
ATOM 1423 C C . ILE A 1 184 ? -7.724 -7.100 12.763 1.00 97.56 184 ILE A C 1
ATOM 1425 O O . ILE A 1 184 ? -7.972 -7.512 13.897 1.00 97.56 184 ILE A O 1
ATOM 1429 N N . PRO A 1 185 ? -6.772 -7.667 12.000 1.00 96.69 185 PRO A N 1
ATOM 1430 C CA . PRO A 1 185 ? -5.932 -8.752 12.491 1.00 96.69 185 PRO A CA 1
ATOM 1431 C C . PRO A 1 185 ? -5.081 -8.318 13.687 1.00 96.69 185 PRO A C 1
ATOM 1433 O O . PRO A 1 185 ? -4.379 -7.308 13.611 1.00 96.69 185 PRO A O 1
ATOM 1436 N N . ASP A 1 186 ? -5.039 -9.136 14.742 1.00 94.94 186 ASP A N 1
ATOM 1437 C CA . ASP A 1 186 ? -4.140 -8.917 15.888 1.00 94.94 186 ASP A CA 1
ATOM 1438 C C . ASP A 1 186 ? -2.666 -8.839 15.462 1.00 94.94 186 ASP A C 1
ATOM 1440 O O . ASP A 1 186 ? -1.859 -8.179 16.113 1.00 94.94 186 ASP A O 1
ATOM 1444 N N . SER A 1 187 ? -2.306 -9.467 14.337 1.00 96.56 187 SER A N 1
ATOM 1445 C CA . SER A 1 187 ? -0.949 -9.427 13.796 1.00 96.56 187 SER A CA 1
ATOM 1446 C C . SER A 1 187 ? -0.496 -8.025 13.379 1.00 96.56 187 SER A C 1
ATOM 1448 O O . SER A 1 187 ? 0.704 -7.766 13.422 1.00 96.56 187 SER A O 1
ATOM 1450 N N . LEU A 1 188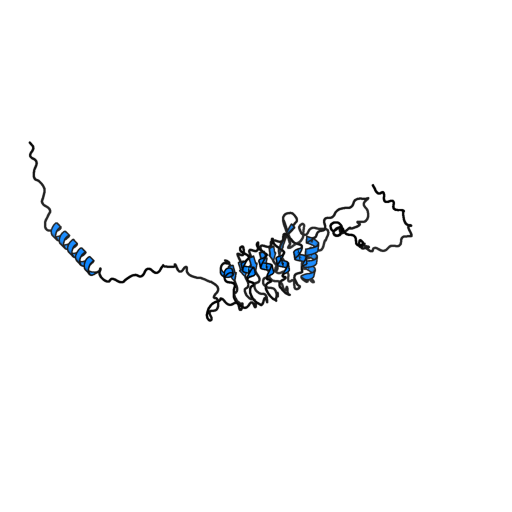 ? -1.402 -7.093 13.051 1.00 96.06 188 LEU A N 1
ATOM 1451 C CA . LEU A 1 188 ? -1.014 -5.698 12.790 1.00 96.06 188 LEU A CA 1
ATOM 1452 C C . LEU A 1 188 ? -0.429 -5.024 14.032 1.00 96.06 188 LEU A C 1
ATOM 1454 O O . LEU A 1 188 ? 0.437 -4.164 13.911 1.00 96.06 188 LEU A O 1
ATOM 1458 N N . ALA A 1 189 ? -0.837 -5.452 15.229 1.00 92.25 189 ALA A N 1
ATOM 1459 C CA . ALA A 1 189 ? -0.264 -4.953 16.471 1.00 92.25 189 ALA A CA 1
ATOM 1460 C C . ALA A 1 189 ? 1.173 -5.441 16.728 1.00 92.25 189 ALA A C 1
ATOM 1462 O O . ALA A 1 189 ? 1.810 -4.971 17.671 1.00 92.25 189 ALA A O 1
ATOM 1463 N N . ASN A 1 190 ? 1.693 -6.374 15.921 1.00 94.00 190 ASN A N 1
ATOM 1464 C CA . ASN A 1 190 ? 3.094 -6.797 15.994 1.00 94.00 190 ASN A CA 1
ATOM 1465 C C . ASN A 1 190 ? 4.038 -5.833 15.260 1.00 94.00 190 ASN A C 1
ATOM 1467 O O . ASN A 1 190 ? 5.252 -5.924 15.434 1.00 94.00 190 ASN A O 1
ATOM 1471 N N . ILE A 1 191 ? 3.504 -4.905 14.461 1.00 96.19 191 ILE A N 1
ATOM 1472 C CA . ILE A 1 191 ? 4.286 -3.894 13.748 1.00 96.19 191 ILE A CA 1
ATOM 1473 C C . ILE A 1 191 ? 4.605 -2.753 14.720 1.00 96.19 191 ILE A C 1
ATOM 1475 O O . ILE A 1 191 ? 3.908 -1.743 14.789 1.00 96.19 191 ILE A O 1
ATOM 1479 N N . THR A 1 192 ? 5.662 -2.919 15.510 1.00 91.94 192 THR A N 1
ATOM 1480 C CA . THR A 1 192 ? 6.028 -1.972 16.579 1.00 91.94 192 THR A CA 1
ATOM 1481 C C . THR A 1 192 ? 6.478 -0.601 16.070 1.00 91.94 192 THR A C 1
ATOM 1483 O O . THR A 1 192 ? 6.438 0.364 16.827 1.00 91.94 192 THR A O 1
ATOM 1486 N N . GLY A 1 193 ? 6.898 -0.503 14.804 1.00 94.88 193 GLY A N 1
ATOM 1487 C CA . GLY A 1 193 ? 7.340 0.742 14.168 1.00 94.88 193 GLY A CA 1
ATOM 1488 C C . GLY A 1 193 ? 6.224 1.602 13.568 1.00 94.88 193 GLY A C 1
ATOM 1489 O O . GLY A 1 193 ? 6.527 2.657 13.009 1.00 94.88 193 GLY A O 1
ATOM 1490 N N . LEU A 1 194 ? 4.961 1.173 13.652 1.00 97.56 194 LEU A N 1
ATOM 1491 C CA . LEU A 1 194 ? 3.849 1.851 12.992 1.0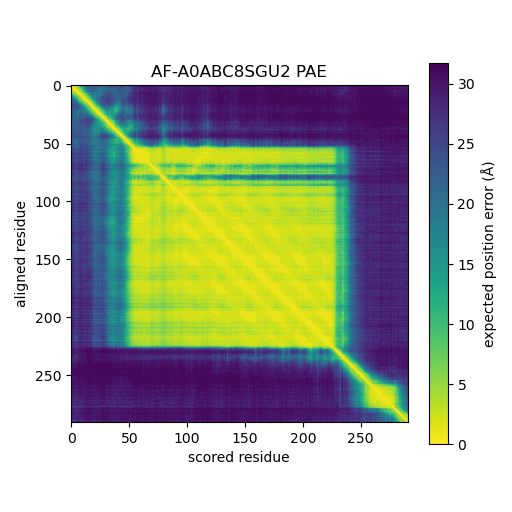0 97.56 194 LEU A CA 1
ATOM 1492 C C . LEU A 1 194 ? 3.539 3.189 13.682 1.00 97.56 194 LEU A C 1
ATOM 1494 O O . LEU A 1 194 ? 3.122 3.230 14.839 1.00 97.56 194 LEU A O 1
ATOM 1498 N N . SER A 1 195 ? 3.737 4.293 12.964 1.00 97.75 195 SER A N 1
ATOM 1499 C CA . SER A 1 195 ? 3.421 5.650 13.422 1.00 97.75 195 SER A CA 1
ATOM 1500 C C . SER A 1 195 ? 2.055 6.133 12.940 1.00 97.75 195 SER A C 1
ATOM 1502 O O . SER A 1 195 ? 1.445 6.985 13.585 1.00 97.75 195 SER A O 1
ATOM 1504 N N . GLU A 1 196 ? 1.573 5.583 11.825 1.00 98.50 196 GLU A N 1
ATOM 1505 C CA . GLU A 1 196 ? 0.295 5.937 11.218 1.00 98.50 196 GLU A CA 1
ATOM 1506 C C . GLU A 1 196 ? -0.446 4.702 10.704 1.00 98.50 196 GLU A C 1
ATOM 1508 O O . GLU A 1 196 ? 0.100 3.889 9.953 1.00 98.50 196 GLU A O 1
ATOM 1513 N N . LEU A 1 197 ? -1.713 4.601 11.100 1.00 98.56 197 LEU A N 1
ATOM 1514 C CA . LEU A 1 197 ? -2.672 3.604 10.658 1.00 98.56 197 LEU A CA 1
ATOM 1515 C C . LEU A 1 197 ? -4.009 4.297 10.373 1.00 98.56 197 LEU A C 1
ATOM 1517 O O . LEU A 1 197 ? -4.763 4.603 11.296 1.00 98.56 197 LEU A O 1
ATOM 1521 N N . ASP A 1 198 ? -4.327 4.524 9.101 1.00 98.69 198 ASP A N 1
ATOM 1522 C CA . ASP A 1 198 ? -5.631 5.063 8.701 1.00 98.69 198 ASP A CA 1
ATOM 1523 C C . ASP A 1 198 ? -6.476 3.982 8.018 1.00 98.69 198 ASP A C 1
ATOM 1525 O O . ASP A 1 198 ? -6.233 3.582 6.876 1.00 98.69 198 ASP A O 1
ATOM 1529 N N . LEU A 1 199 ? -7.484 3.510 8.746 1.00 98.50 199 LEU A N 1
ATOM 1530 C CA . LEU A 1 199 ? -8.485 2.532 8.323 1.00 98.50 199 LEU A CA 1
ATOM 1531 C C . LEU A 1 199 ? -9.854 3.172 8.068 1.00 98.50 199 LEU A C 1
ATOM 1533 O O . LEU A 1 199 ? -10.821 2.454 7.805 1.00 98.50 199 LEU A O 1
ATOM 1537 N N . SER A 1 200 ? -9.960 4.497 8.171 1.00 98.50 200 SER A N 1
ATOM 1538 C CA . SER A 1 200 ? -11.237 5.204 8.137 1.00 98.50 200 SER A CA 1
ATOM 1539 C C . SER A 1 200 ? -12.002 5.002 6.830 1.00 98.50 200 SER A C 1
ATOM 1541 O O . SER A 1 200 ? -11.432 4.711 5.779 1.00 98.50 200 SER A O 1
ATOM 1543 N N . SER A 1 201 ? -13.322 5.181 6.871 1.00 98.31 201 SER A N 1
ATOM 1544 C CA . SER A 1 201 ? -14.201 5.037 5.701 1.00 98.31 201 SER A CA 1
ATOM 1545 C C . SER A 1 201 ? -14.044 3.667 5.020 1.00 98.31 201 SER A C 1
ATOM 1547 O O . SER A 1 201 ? -13.733 3.580 3.833 1.00 98.31 201 SER A O 1
ATOM 1549 N N . ASN A 1 202 ? -14.218 2.600 5.800 1.00 98.75 202 ASN A N 1
ATOM 1550 C CA . ASN A 1 202 ? -14.225 1.202 5.360 1.00 98.75 202 ASN A CA 1
ATOM 1551 C C . ASN A 1 202 ? -15.380 0.455 6.046 1.00 98.75 202 ASN A C 1
ATOM 1553 O O . ASN A 1 202 ? -15.955 0.939 7.014 1.00 98.75 202 ASN A O 1
ATOM 1557 N N . ASN A 1 203 ? -15.677 -0.766 5.610 1.00 98.19 203 ASN A N 1
ATOM 1558 C CA . ASN A 1 203 ? -16.718 -1.623 6.186 1.00 98.19 203 ASN A CA 1
ATOM 1559 C C . ASN A 1 203 ? -16.168 -2.600 7.254 1.00 98.19 203 ASN A C 1
ATOM 1561 O O . ASN A 1 203 ? -16.639 -3.733 7.380 1.00 98.19 203 ASN A O 1
ATOM 1565 N N . LEU A 1 204 ? -15.118 -2.198 7.980 1.00 98.06 204 LEU A N 1
ATOM 1566 C CA . LEU A 1 204 ? -14.486 -3.012 9.026 1.00 98.06 204 LEU A CA 1
ATOM 1567 C C . LEU A 1 204 ? -15.398 -3.122 10.252 1.00 98.06 204 LEU A C 1
ATOM 1569 O O . LEU A 1 204 ? -16.087 -2.169 10.603 1.00 98.06 204 LEU A O 1
ATOM 1573 N N . THR A 1 205 ? -15.377 -4.276 10.912 1.00 96.44 205 THR A N 1
ATOM 1574 C CA . THR A 1 205 ? -16.259 -4.656 12.028 1.00 96.44 205 THR A CA 1
ATOM 1575 C C . THR A 1 205 ? -15.463 -5.332 13.144 1.00 96.44 205 THR A C 1
ATOM 1577 O O . THR A 1 205 ? -14.295 -5.681 12.975 1.00 96.44 205 THR A O 1
ATOM 1580 N N . GLY A 1 206 ? -16.102 -5.566 14.288 1.00 94.56 206 GLY A N 1
ATOM 1581 C CA . GLY A 1 206 ? -15.497 -6.297 15.400 1.00 94.56 206 GLY A CA 1
ATOM 1582 C C . GLY A 1 206 ? -14.583 -5.432 16.265 1.00 94.56 206 GLY A C 1
ATOM 1583 O O . GLY A 1 206 ? -14.562 -4.210 16.147 1.00 94.56 206 GLY A O 1
ATOM 1584 N N . LYS A 1 207 ? -13.867 -6.074 17.191 1.00 93.69 207 LYS A N 1
ATOM 1585 C CA . LYS A 1 207 ? -13.123 -5.378 18.243 1.00 93.69 207 LYS A CA 1
ATOM 1586 C C . LYS A 1 207 ? -11.776 -4.858 17.740 1.00 93.69 207 LYS A C 1
ATOM 1588 O O . LYS A 1 207 ? -11.045 -5.586 17.076 1.00 93.69 207 LYS A O 1
ATOM 1593 N N . ILE A 1 208 ? -11.415 -3.641 18.139 1.00 94.81 208 ILE A N 1
ATOM 1594 C CA . ILE A 1 208 ? -10.069 -3.089 17.933 1.00 94.81 208 ILE A CA 1
ATOM 1595 C C . ILE A 1 208 ? -9.071 -3.779 18.891 1.00 94.81 208 ILE A C 1
ATOM 1597 O O . ILE A 1 208 ? -9.277 -3.733 20.112 1.00 94.81 208 ILE A O 1
ATOM 1601 N N . PRO A 1 209 ? -7.977 -4.383 18.385 1.00 93.19 209 PRO A N 1
ATOM 1602 C CA . PRO A 1 209 ? -6.893 -4.891 19.225 1.00 93.19 209 PRO A CA 1
ATOM 1603 C C . PRO A 1 209 ? -6.293 -3.774 20.088 1.00 93.19 209 PRO A C 1
ATOM 1605 O O . PRO A 1 209 ? -5.878 -2.735 19.579 1.00 93.19 209 PRO A O 1
ATOM 1608 N N . THR A 1 210 ? -6.215 -3.980 21.406 1.00 90.50 210 THR A N 1
ATOM 1609 C CA . THR A 1 210 ? -5.887 -2.910 22.374 1.00 90.50 210 THR A CA 1
ATOM 1610 C C . THR A 1 210 ? -4.527 -2.256 22.137 1.00 90.50 210 THR A C 1
ATOM 1612 O O . THR A 1 210 ? -4.359 -1.065 22.378 1.00 90.50 210 THR A O 1
ATOM 1615 N N . LYS A 1 211 ? -3.564 -3.019 21.620 1.00 91.31 211 LYS A N 1
ATOM 1616 C CA . LYS A 1 211 ? -2.228 -2.531 21.265 1.00 91.31 211 LYS A CA 1
ATOM 1617 C C . LYS A 1 211 ? -2.239 -1.492 20.137 1.00 91.31 211 LYS A C 1
ATOM 1619 O O . LYS A 1 211 ? -1.304 -0.713 20.048 1.00 91.31 211 LYS A O 1
ATOM 1624 N N . LEU A 1 212 ? -3.274 -1.436 19.296 1.00 93.31 212 LEU A N 1
ATOM 1625 C CA . LEU A 1 212 ? -3.343 -0.436 18.223 1.00 93.31 212 LEU A CA 1
ATOM 1626 C C . LEU A 1 212 ? -3.649 0.971 18.748 1.00 93.31 212 LEU A C 1
ATOM 1628 O O . LEU A 1 212 ? -3.307 1.947 18.090 1.00 93.31 212 LEU A O 1
ATOM 1632 N N . PHE A 1 213 ? -4.213 1.099 19.954 1.00 91.94 213 PHE A N 1
ATOM 1633 C CA . PHE A 1 213 ? -4.449 2.409 20.571 1.00 91.94 213 PHE A CA 1
ATOM 1634 C C . PHE A 1 213 ? -3.158 3.150 20.949 1.00 91.94 213 PHE A C 1
ATOM 1636 O O . PHE A 1 213 ? -3.222 4.342 21.237 1.00 91.94 213 PHE A O 1
ATOM 1643 N N . SER A 1 214 ? -1.994 2.488 20.957 1.00 91.69 214 SER A N 1
ATOM 1644 C CA . SER A 1 214 ? -0.710 3.167 21.176 1.00 91.69 214 SER A CA 1
ATOM 1645 C C . SER A 1 214 ? -0.114 3.783 19.908 1.00 91.69 214 SER A C 1
ATOM 1647 O O . SER A 1 214 ? 0.905 4.463 20.004 1.00 91.69 214 SER A O 1
ATOM 1649 N N . ILE A 1 215 ? -0.696 3.536 18.728 1.00 95.19 215 ILE A N 1
ATOM 1650 C CA . ILE A 1 215 ? -0.221 4.125 17.471 1.00 95.19 215 ILE A CA 1
ATOM 1651 C C . ILE A 1 215 ? -0.555 5.628 17.482 1.00 95.19 215 ILE A C 1
ATOM 1653 O O . ILE A 1 215 ? -1.725 5.972 17.663 1.00 95.19 215 ILE A O 1
ATOM 1657 N N . PRO A 1 216 ? 0.427 6.529 17.272 1.00 94.06 216 PRO A N 1
ATOM 1658 C CA . PRO A 1 216 ? 0.217 7.975 17.373 1.00 94.06 216 PRO A CA 1
ATOM 1659 C C . PRO A 1 216 ? -0.899 8.512 16.474 1.00 94.06 216 PRO A C 1
ATOM 1661 O O . PRO A 1 216 ? -1.710 9.324 16.915 1.00 94.06 216 PRO A O 1
ATOM 1664 N N . LEU A 1 217 ? -0.946 8.057 15.220 1.00 96.31 217 LEU A N 1
ATOM 1665 C CA . LEU A 1 217 ? -1.950 8.458 14.240 1.00 96.31 217 LEU A CA 1
ATOM 1666 C C . LEU A 1 217 ? -2.805 7.253 13.855 1.00 96.31 217 LEU A C 1
ATOM 1668 O O . LEU A 1 217 ? -2.620 6.661 12.796 1.00 96.31 217 LEU A O 1
ATOM 1672 N N . PHE A 1 218 ? -3.730 6.869 14.735 1.00 96.44 218 PHE A N 1
ATOM 1673 C CA . PHE A 1 218 ? -4.696 5.810 14.456 1.00 96.44 218 PHE A CA 1
ATOM 1674 C C . PHE A 1 218 ? -6.084 6.386 14.162 1.00 96.44 218 PHE A C 1
ATOM 1676 O O . PHE A 1 218 ? -6.744 6.935 15.044 1.00 96.44 218 PHE A O 1
ATOM 1683 N N . ASN A 1 219 ? -6.541 6.238 12.918 1.00 96.75 219 ASN A N 1
ATOM 1684 C CA . ASN A 1 219 ? -7.850 6.700 12.471 1.00 96.75 219 ASN A CA 1
ATOM 1685 C C . ASN A 1 219 ? -8.701 5.523 11.983 1.00 96.75 219 ASN A C 1
ATOM 1687 O O . ASN A 1 219 ? -8.317 4.783 11.083 1.00 96.75 219 ASN A O 1
ATOM 1691 N N . PHE A 1 220 ? -9.886 5.367 12.562 1.00 96.19 220 PHE A N 1
ATOM 1692 C CA . PHE A 1 220 ? -10.849 4.317 12.215 1.00 96.19 220 PHE A CA 1
ATOM 1693 C C . PHE A 1 220 ? -12.276 4.873 12.076 1.00 96.19 220 PHE A C 1
ATOM 1695 O O . PHE A 1 220 ? -13.259 4.134 12.134 1.00 96.19 220 PHE A O 1
ATOM 1702 N N . THR A 1 221 ? -12.402 6.189 11.892 1.00 95.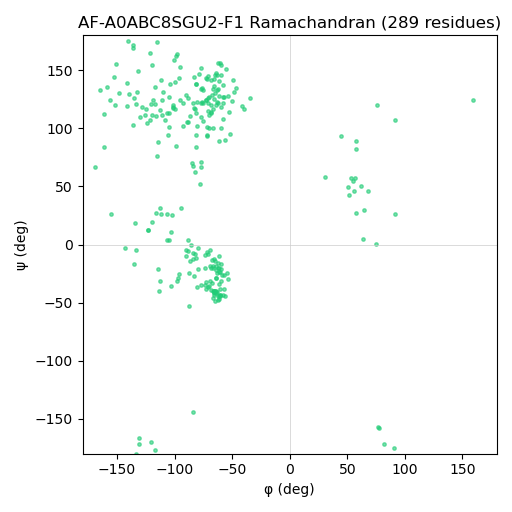62 221 THR A N 1
ATOM 1703 C CA . THR A 1 221 ? -13.692 6.875 11.720 1.00 95.62 221 THR A CA 1
ATOM 1704 C C . THR A 1 221 ? -14.463 6.348 10.508 1.00 95.62 221 THR A C 1
ATOM 1706 O O . THR A 1 221 ? -13.873 5.953 9.507 1.00 95.62 221 THR A O 1
ATOM 1709 N N . GLY A 1 222 ? -15.795 6.310 10.575 1.00 94.69 222 GLY A N 1
ATOM 1710 C CA . GLY A 1 222 ? -16.606 5.778 9.471 1.00 94.69 222 GLY A CA 1
ATOM 1711 C C . GLY A 1 222 ? -16.390 4.281 9.202 1.00 94.69 222 GLY A C 1
ATOM 1712 O O . GLY A 1 222 ? -16.500 3.853 8.058 1.00 94.69 222 GLY A O 1
ATOM 1713 N N . THR A 1 223 ? -16.045 3.511 10.239 1.00 96.19 223 THR A N 1
ATOM 1714 C CA . THR A 1 223 ? -16.077 2.039 10.252 1.00 96.19 223 THR A CA 1
ATOM 1715 C C . THR A 1 223 ? -17.109 1.548 11.274 1.00 96.19 223 THR A C 1
ATOM 1717 O O . THR A 1 223 ? -17.667 2.343 12.031 1.00 96.19 223 THR A O 1
ATOM 1720 N N . HIS A 1 224 ? -17.350 0.238 11.333 1.00 94.81 224 HIS A N 1
ATOM 1721 C CA . HIS A 1 224 ? -18.212 -0.422 12.323 1.00 94.81 224 HIS A CA 1
ATOM 1722 C C . HIS A 1 224 ? -17.401 -1.125 13.427 1.00 94.81 224 HIS A C 1
ATOM 1724 O O . HIS A 1 224 ? -17.848 -2.114 14.016 1.00 94.81 224 HIS A O 1
ATOM 1730 N N . LEU A 1 225 ? -16.175 -0.658 13.676 1.00 93.62 225 LEU A N 1
ATOM 1731 C CA . LEU A 1 225 ? -15.293 -1.207 14.699 1.00 93.62 225 LEU A CA 1
ATOM 1732 C C . LEU A 1 225 ? -15.773 -0.835 16.105 1.00 93.62 225 LEU A C 1
ATOM 1734 O O . LEU A 1 225 ? -16.247 0.274 16.348 1.00 93.62 225 LEU A O 1
ATOM 1738 N N . THR A 1 226 ? -15.616 -1.765 17.044 1.00 87.75 226 THR A N 1
ATOM 1739 C CA . THR A 1 226 ? -16.006 -1.596 18.443 1.00 87.75 226 THR A CA 1
ATOM 1740 C C . THR A 1 226 ? -14.787 -1.543 19.359 1.00 87.75 226 THR A C 1
ATOM 1742 O O . THR A 1 226 ? -13.802 -2.271 19.207 1.00 87.75 226 THR A O 1
ATOM 1745 N N . CYS A 1 227 ? -14.862 -0.675 20.360 1.00 75.12 227 CYS A N 1
ATOM 1746 C CA . CYS A 1 227 ? -13.936 -0.640 21.480 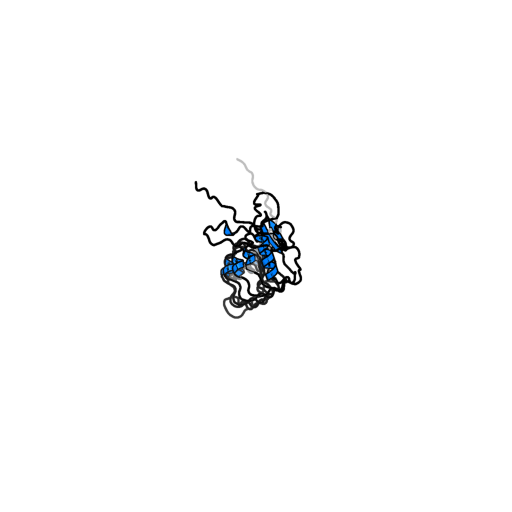1.00 75.12 227 CYS A CA 1
ATOM 1747 C C . CYS A 1 227 ? -14.487 -1.609 22.563 1.00 75.12 227 CYS A C 1
ATOM 1749 O O . CYS A 1 227 ? -15.657 -1.519 22.918 1.00 75.12 227 CYS A O 1
ATOM 1751 N N . GLY A 1 228 ? -13.721 -2.593 23.058 1.00 65.94 228 GLY A N 1
ATOM 1752 C CA . GLY A 1 228 ? -14.171 -3.461 24.175 1.00 65.94 228 GLY A CA 1
ATOM 1753 C C . GLY A 1 228 ? -13.554 -2.993 25.497 1.00 65.94 228 GLY A C 1
ATOM 1754 O O . GLY A 1 228 ? -12.374 -2.662 25.481 1.00 65.94 228 GLY A O 1
ATOM 1755 N N . THR A 1 229 ? -14.226 -2.956 26.656 1.00 48.16 229 THR A N 1
ATOM 1756 C CA . THR A 1 229 ? -15.428 -3.663 27.152 1.00 48.16 229 THR A CA 1
ATOM 1757 C C . THR A 1 229 ? -16.476 -2.736 27.795 1.00 48.16 229 THR A C 1
ATOM 1759 O O . THR A 1 229 ? -16.109 -1.827 28.528 1.00 48.16 229 THR A O 1
ATOM 1762 N N . SER A 1 230 ? -17.747 -3.144 27.667 1.00 40.41 230 SER A N 1
ATOM 1763 C CA . SER A 1 230 ? -18.959 -2.725 28.402 1.00 40.41 230 SER A CA 1
ATOM 1764 C C . SER A 1 230 ? -19.777 -1.567 27.812 1.00 40.41 230 SER A C 1
ATOM 1766 O O . SER A 1 230 ? -19.397 -0.411 27.894 1.00 40.41 230 SER A O 1
ATOM 1768 N N . LEU A 1 231 ? -20.933 -1.962 27.257 1.00 38.75 231 LEU A N 1
ATOM 1769 C CA . LEU A 1 231 ? -22.127 -1.187 26.900 1.00 38.75 231 LEU A CA 1
ATOM 1770 C C . LEU A 1 231 ? -21.895 0.156 26.186 1.00 38.75 231 LEU A C 1
ATOM 1772 O O . LEU A 1 231 ? -21.854 1.212 26.796 1.00 38.75 231 LEU A O 1
ATOM 1776 N N . GLN A 1 232 ? -21.925 0.079 24.853 1.00 40.31 232 GLN A N 1
ATOM 1777 C CA . GLN A 1 232 ? -22.607 1.078 24.028 1.00 40.31 232 GLN A CA 1
ATOM 1778 C C . GLN A 1 232 ? -22.073 2.513 24.131 1.00 40.31 232 GLN A C 1
ATOM 1780 O O . GLN A 1 232 ? -22.853 3.450 24.234 1.00 40.31 232 GLN A O 1
ATOM 1785 N N . GLU A 1 233 ? -20.761 2.700 23.998 1.00 44.06 233 GLU A N 1
ATOM 1786 C CA . GLU A 1 233 ? -20.224 4.015 23.643 1.00 44.06 233 GLU A CA 1
ATOM 1787 C C . GLU A 1 233 ? -19.499 3.968 22.286 1.00 44.06 233 GLU A C 1
ATOM 1789 O O . GLU A 1 233 ? -18.568 3.175 22.103 1.00 44.06 233 GLU A O 1
ATOM 1794 N N . PRO A 1 234 ? -19.936 4.775 21.296 1.00 47.44 234 PRO A N 1
ATOM 1795 C CA . PRO A 1 234 ? -19.221 4.941 20.039 1.00 47.44 234 PRO A CA 1
ATOM 1796 C C . PRO A 1 234 ? -17.889 5.649 20.297 1.00 47.44 234 PRO A C 1
ATOM 1798 O O . PRO A 1 234 ? -17.827 6.648 21.011 1.00 47.44 234 PRO A O 1
ATOM 1801 N N . CYS A 1 235 ? -16.808 5.137 19.708 1.00 53.66 235 CYS A N 1
ATOM 1802 C CA . CYS A 1 235 ? -15.483 5.703 19.917 1.00 53.66 235 CYS A CA 1
ATOM 1803 C C . CYS A 1 235 ? -15.418 7.098 19.248 1.00 53.66 235 CYS A C 1
ATOM 1805 O O . CYS A 1 235 ? -15.494 7.210 18.022 1.00 53.66 235 CYS A O 1
ATOM 1807 N N . ILE A 1 236 ? -15.300 8.164 20.047 1.00 56.62 236 ILE A N 1
ATOM 1808 C CA . ILE A 1 236 ? -15.100 9.528 19.542 1.00 56.62 236 ILE A CA 1
ATOM 1809 C C . ILE A 1 236 ? -13.610 9.681 19.195 1.00 56.62 236 ILE A C 1
ATOM 1811 O O . ILE A 1 236 ? -12.764 9.463 20.065 1.00 56.62 236 ILE A O 1
ATOM 1815 N N . PRO A 1 237 ? -13.250 10.029 17.946 1.00 46.25 237 PRO A N 1
ATOM 1816 C CA . PRO A 1 237 ? -11.872 10.354 17.602 1.00 46.25 237 PRO A CA 1
ATOM 1817 C C . PRO A 1 237 ? -11.434 11.594 18.389 1.00 46.25 237 PRO A C 1
ATOM 1819 O O . PRO A 1 237 ? -12.152 12.591 18.438 1.00 46.25 237 PRO A O 1
ATOM 1822 N N . ASN A 1 238 ? -10.250 11.534 18.998 1.00 44.19 238 ASN A N 1
ATOM 1823 C CA . ASN A 1 238 ? -9.651 12.657 19.715 1.00 44.19 238 ASN A CA 1
ATOM 1824 C C . ASN A 1 238 ? -9.400 13.843 18.769 1.00 44.19 238 ASN A C 1
ATOM 1826 O O . ASN A 1 238 ? -8.311 14.004 18.226 1.00 44.19 238 ASN A O 1
ATOM 1830 N N . SER A 1 239 ? -10.386 14.722 18.631 1.00 46.69 239 SER A N 1
ATOM 1831 C CA . SER A 1 239 ? -10.161 16.140 18.383 1.00 46.69 239 SER A CA 1
ATOM 1832 C C . SER A 1 239 ? -10.354 16.874 19.708 1.00 46.69 239 SER A C 1
ATOM 1834 O O . SER A 1 239 ? -11.436 16.835 20.289 1.00 46.69 239 SER A O 1
ATOM 1836 N N . SER A 1 240 ? -9.278 17.513 20.179 1.00 43.91 240 SER A N 1
ATOM 1837 C CA . SER A 1 240 ? -9.191 18.366 21.376 1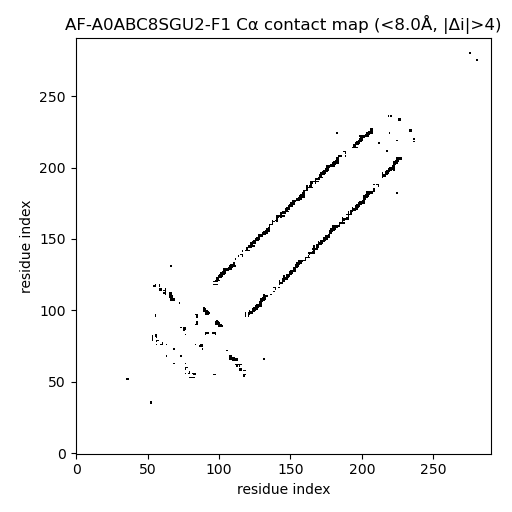.00 43.91 240 SER A CA 1
ATOM 1838 C C . SER A 1 240 ? -9.603 17.726 22.711 1.00 43.91 240 SER A C 1
ATOM 1840 O O . SER A 1 240 ? -10.679 17.992 23.236 1.00 43.91 240 SER A O 1
ATOM 1842 N N . ILE A 1 241 ? -8.687 16.974 23.332 1.00 39.94 241 ILE A N 1
ATOM 1843 C CA . ILE A 1 241 ? -8.681 16.844 24.797 1.00 39.94 241 ILE A CA 1
ATOM 1844 C C . ILE A 1 241 ? -7.921 18.061 25.361 1.00 39.94 241 ILE A C 1
ATOM 1846 O O . ILE A 1 241 ? -6.742 18.227 25.033 1.00 39.94 241 ILE A O 1
ATOM 1850 N N . PRO A 1 242 ? -8.525 18.902 26.223 1.00 35.28 242 PRO A N 1
ATOM 1851 C CA . PRO A 1 242 ? -7.754 19.769 27.102 1.00 35.28 242 PRO A CA 1
ATOM 1852 C C . PRO A 1 242 ? -6.987 18.875 28.075 1.00 35.28 242 PRO A C 1
ATOM 1854 O O . PRO A 1 242 ? -7.579 17.983 28.681 1.00 35.28 242 PRO A O 1
ATOM 1857 N N . VAL A 1 243 ? -5.681 19.106 28.224 1.00 38.84 243 VAL A N 1
ATOM 1858 C CA . VAL A 1 243 ? -4.806 18.403 29.173 1.00 38.84 243 VAL A CA 1
ATOM 1859 C C . VAL A 1 243 ? -5.418 18.463 30.579 1.00 38.84 243 VAL A C 1
ATOM 1861 O O . VAL A 1 243 ? -5.248 19.428 31.320 1.00 38.84 243 VAL A O 1
ATOM 1864 N N . SER A 1 244 ? -6.159 17.418 30.942 1.00 36.84 244 SER A N 1
ATOM 1865 C CA . SER A 1 244 ? -6.666 17.191 32.287 1.00 36.84 244 SER A CA 1
ATOM 1866 C C . SER A 1 244 ? -5.522 16.599 33.095 1.00 36.84 244 SER A C 1
ATOM 1868 O O . SER A 1 244 ? -5.148 15.433 32.943 1.00 36.84 244 SER A O 1
ATOM 1870 N N . SER A 1 245 ? -4.896 17.448 33.908 1.00 37.06 245 SER A N 1
ATOM 1871 C CA . SER A 1 245 ? -3.885 17.010 34.858 1.00 37.06 245 SER A CA 1
ATOM 1872 C C . SER A 1 245 ? -4.523 16.049 35.862 1.00 37.06 245 SER A C 1
ATOM 1874 O O . SER A 1 245 ? -5.475 16.386 36.568 1.00 37.06 245 SER A O 1
ATOM 1876 N N . ARG A 1 246 ? -3.985 14.826 35.943 1.00 40.41 246 ARG A N 1
ATOM 1877 C CA . ARG A 1 246 ? -4.248 13.918 37.063 1.00 40.41 246 ARG A CA 1
ATOM 1878 C C . ARG A 1 246 ? -3.789 14.608 38.346 1.00 40.41 246 ARG A C 1
ATOM 1880 O O . ARG A 1 246 ? -2.602 14.588 38.657 1.00 40.41 246 ARG A O 1
ATOM 1887 N N . LYS A 1 247 ? -4.714 15.181 39.114 1.00 34.75 247 LYS A N 1
ATOM 1888 C CA . LYS A 1 247 ? -4.490 15.385 40.545 1.00 34.75 247 LYS A CA 1
ATOM 1889 C C . LYS A 1 247 ? -4.803 14.068 41.242 1.00 34.75 247 LYS A C 1
ATOM 1891 O O . LYS A 1 247 ? -5.931 13.581 41.210 1.00 34.75 247 LYS A O 1
ATOM 1896 N N . SER A 1 248 ? -3.762 13.468 41.803 1.00 37.25 248 SER A N 1
ATOM 1897 C CA . SER A 1 248 ? -3.860 12.391 42.778 1.00 37.25 248 SER A CA 1
ATOM 1898 C C . SER A 1 248 ? -4.868 12.778 43.863 1.00 37.25 248 SER A C 1
ATOM 1900 O O . SER A 1 248 ? -4.834 13.889 44.390 1.00 37.25 248 SER A O 1
ATOM 1902 N N . LYS A 1 249 ? -5.790 11.861 44.172 1.00 38.34 249 LYS A N 1
ATOM 1903 C CA . LYS A 1 249 ? -6.682 11.973 45.327 1.00 38.34 249 LYS A CA 1
ATOM 1904 C C . LYS A 1 249 ? -5.823 12.081 46.589 1.00 38.34 249 LYS A C 1
ATOM 1906 O O . LYS A 1 249 ? -5.215 11.097 46.996 1.00 38.34 249 LYS A O 1
ATOM 1911 N N . LEU A 1 250 ? -5.784 13.269 47.180 1.00 36.38 250 LEU A N 1
ATOM 1912 C CA . LEU A 1 250 ? -5.431 13.471 48.577 1.00 36.38 250 LEU A CA 1
ATOM 1913 C C . LEU A 1 250 ? -6.729 13.906 49.260 1.00 36.38 250 LEU A C 1
ATOM 1915 O O . LEU A 1 250 ? -7.281 14.955 48.924 1.00 36.38 250 LEU A O 1
ATOM 1919 N N . GLU A 1 251 ? -7.270 13.051 50.123 1.00 39.31 251 GLU A N 1
ATOM 1920 C CA . GLU A 1 251 ? -8.431 13.380 50.948 1.00 39.31 251 GLU A CA 1
ATOM 1921 C C . GLU A 1 251 ? -8.096 14.588 51.827 1.00 39.31 251 GLU A C 1
ATOM 1923 O O . GLU A 1 251 ? -7.182 14.544 52.649 1.00 39.31 251 GLU A O 1
ATOM 1928 N N . VAL A 1 252 ? -8.829 15.685 51.641 1.00 35.84 252 VAL A N 1
ATOM 1929 C CA . VAL A 1 252 ? -8.780 16.842 52.535 1.00 35.84 252 VAL A CA 1
ATOM 1930 C C . VAL A 1 252 ? -9.872 16.643 53.576 1.00 35.84 252 VAL A C 1
ATOM 1932 O O . VAL A 1 252 ? -11.054 16.847 53.304 1.00 35.84 252 VAL A O 1
ATOM 1935 N N . ILE A 1 253 ? -9.464 16.221 54.771 1.00 43.25 253 ILE A N 1
ATOM 1936 C CA . ILE A 1 253 ? -10.305 16.243 55.965 1.00 43.25 253 ILE A CA 1
ATOM 1937 C C . ILE A 1 253 ? -10.561 17.714 56.309 1.00 43.25 253 ILE A C 1
ATOM 1939 O O . ILE A 1 253 ? -9.644 18.476 56.614 1.00 43.25 253 ILE A O 1
ATOM 1943 N N . VAL A 1 254 ? -11.826 18.116 56.237 1.00 46.78 254 VAL A N 1
ATOM 1944 C CA . VAL A 1 254 ? -12.301 19.424 56.686 1.00 46.78 254 VAL A CA 1
ATOM 1945 C C . VAL A 1 254 ? -12.262 19.444 58.213 1.00 46.78 254 VAL A C 1
ATOM 1947 O O . VAL A 1 254 ? -13.160 18.924 58.868 1.00 46.78 254 VAL A O 1
ATOM 1950 N N . THR A 1 255 ? -11.245 20.075 58.797 1.00 49.91 255 THR A N 1
ATOM 1951 C CA . THR A 1 255 ? -11.306 20.545 60.188 1.00 49.91 255 THR A CA 1
ATOM 1952 C C . THR A 1 255 ? -11.458 22.058 60.183 1.00 49.91 255 THR A C 1
ATOM 1954 O O . THR A 1 255 ? -10.489 22.811 60.077 1.00 49.91 255 THR A O 1
ATOM 1957 N N . GLY A 1 256 ? -12.709 22.509 60.267 1.00 53.94 256 GLY A N 1
ATOM 1958 C CA . GLY A 1 256 ? -13.038 23.899 60.541 1.00 53.94 256 GLY A CA 1
ATOM 1959 C C . GLY A 1 256 ? -12.608 24.268 61.957 1.00 53.94 256 GLY A C 1
ATOM 1960 O O . GLY A 1 256 ? -13.309 23.948 62.906 1.00 53.94 256 GLY A O 1
ATOM 1961 N N . ALA A 1 257 ? -11.459 24.931 62.088 1.00 53.62 257 ALA A N 1
ATOM 1962 C CA . ALA A 1 257 ? -11.045 25.641 63.300 1.00 53.62 257 ALA A CA 1
ATOM 1963 C C . ALA A 1 257 ? -9.804 26.512 63.026 1.00 53.62 257 ALA A C 1
ATOM 1965 O O . ALA A 1 257 ? -8.722 26.232 63.530 1.00 53.62 257 ALA A O 1
ATOM 1966 N N . SER A 1 258 ? -9.906 27.562 62.200 1.00 57.03 258 SER A N 1
ATOM 1967 C CA . SER A 1 258 ? -8.792 28.529 62.105 1.00 57.03 258 SER A CA 1
ATOM 1968 C C . SER A 1 258 ? -9.165 29.942 61.641 1.00 57.03 258 SER A C 1
ATOM 1970 O O . SER A 1 258 ? -8.328 30.665 61.120 1.00 57.03 258 SER A O 1
ATOM 1972 N N . CYS A 1 259 ? -10.406 30.393 61.851 1.00 50.31 259 CYS A N 1
ATOM 1973 C CA . CYS A 1 259 ? -10.713 31.828 61.718 1.00 50.31 259 CYS A CA 1
ATOM 1974 C C . CYS A 1 259 ? -10.698 32.559 63.067 1.00 50.31 259 CYS A C 1
ATOM 1976 O O . CYS A 1 259 ? -10.348 33.733 63.121 1.00 50.31 259 CYS A O 1
ATOM 1978 N N . SER A 1 260 ? -11.005 31.878 64.174 1.00 59.41 260 SER A N 1
ATOM 1979 C CA . SER A 1 260 ? -11.059 32.498 65.505 1.00 59.41 260 SER A CA 1
ATOM 1980 C C . SER A 1 260 ? -9.674 32.734 66.125 1.00 59.41 260 SER A C 1
ATOM 1982 O O . SER A 1 260 ? -9.460 33.761 66.766 1.00 59.41 260 SER A O 1
ATOM 1984 N N . ALA A 1 261 ? -8.706 31.840 65.888 1.00 59.94 261 ALA A N 1
ATOM 1985 C CA . ALA A 1 261 ? -7.358 31.951 66.458 1.00 59.94 261 ALA A CA 1
ATOM 1986 C C . ALA A 1 261 ? -6.528 33.095 65.839 1.00 59.94 261 ALA A C 1
ATOM 1988 O O . ALA A 1 261 ? -5.808 33.794 66.552 1.00 59.94 261 ALA A O 1
ATOM 1989 N N . PHE A 1 262 ? -6.674 33.344 64.532 1.00 62.00 262 PHE A N 1
ATOM 1990 C CA . PHE A 1 262 ? -5.981 34.445 63.854 1.00 62.00 262 PHE A CA 1
ATOM 1991 C C . PHE A 1 262 ? -6.511 35.821 64.269 1.00 62.00 262 PHE A C 1
ATOM 1993 O O . PHE A 1 262 ? -5.727 36.757 64.418 1.00 62.00 262 PHE A O 1
ATOM 2000 N N . ILE A 1 263 ? -7.817 35.949 64.525 1.00 68.88 263 ILE A N 1
ATOM 2001 C CA . ILE A 1 263 ? -8.406 37.212 64.992 1.00 68.88 263 ILE A CA 1
ATOM 2002 C C . ILE A 1 263 ? -7.885 37.562 66.394 1.00 68.88 263 ILE A C 1
ATOM 2004 O O . ILE A 1 263 ? -7.520 38.711 66.638 1.00 68.88 263 ILE A O 1
ATOM 2008 N N . LEU A 1 264 ? -7.764 36.581 67.296 1.00 73.94 264 LEU A N 1
ATOM 2009 C CA . LEU A 1 264 ? -7.221 36.811 68.640 1.00 73.94 264 LEU A CA 1
ATOM 2010 C C . LEU A 1 264 ? -5.733 37.195 68.622 1.00 73.94 264 LEU A C 1
ATOM 2012 O O . LEU A 1 264 ? -5.335 38.109 69.344 1.00 73.94 264 LEU A O 1
ATOM 2016 N N . LEU A 1 265 ? -4.922 36.568 67.761 1.00 74.06 265 LEU A N 1
ATOM 2017 C CA . LEU A 1 265 ? -3.509 36.934 67.601 1.00 74.06 265 LEU A CA 1
ATOM 2018 C C . LEU A 1 265 ? -3.334 38.358 67.057 1.00 74.06 265 LEU A C 1
ATOM 2020 O O . LEU A 1 265 ? -2.497 39.111 67.557 1.00 74.06 265 LEU A O 1
ATOM 2024 N N . MET A 1 266 ? -4.154 38.760 66.082 1.00 77.94 266 MET A N 1
ATOM 2025 C CA . MET A 1 266 ? -4.085 40.109 65.511 1.00 77.94 266 MET A CA 1
ATOM 2026 C C . MET A 1 266 ? -4.537 41.181 66.510 1.00 77.94 266 MET A C 1
ATOM 2028 O O . MET A 1 266 ? -3.902 42.231 66.607 1.00 77.94 266 MET A O 1
ATOM 2032 N N . LEU A 1 267 ? -5.576 40.915 67.308 1.00 81.38 267 LEU A N 1
ATOM 2033 C CA . LEU A 1 267 ? -6.011 41.837 68.364 1.00 81.38 267 LEU A CA 1
ATOM 2034 C C . LEU A 1 267 ? -4.960 41.977 69.476 1.00 81.38 267 LEU A C 1
ATOM 2036 O O . LEU A 1 267 ? -4.691 43.095 69.920 1.00 81.38 267 LEU A O 1
ATOM 2040 N N . GLY A 1 268 ? -4.312 40.876 69.873 1.00 81.69 268 GLY A N 1
ATOM 2041 C CA . GLY A 1 268 ? -3.222 40.894 70.854 1.00 81.69 268 GLY A CA 1
ATOM 2042 C C . GLY A 1 268 ? -2.023 41.728 70.395 1.00 81.69 268 GLY A C 1
ATOM 2043 O O . GLY A 1 268 ? -1.520 42.560 71.152 1.00 81.69 268 GLY A O 1
ATOM 2044 N N . ALA A 1 269 ? -1.609 41.580 69.133 1.00 80.69 269 ALA A N 1
ATOM 2045 C CA . ALA A 1 269 ? -0.507 42.354 68.561 1.00 80.69 269 ALA A CA 1
ATOM 2046 C C . ALA A 1 269 ? -0.815 43.861 68.493 1.00 80.69 269 ALA A C 1
ATOM 2048 O O . ALA A 1 269 ? 0.044 44.688 68.807 1.00 80.69 269 ALA A O 1
ATOM 2049 N N . VAL A 1 270 ? -2.051 44.237 68.144 1.00 83.56 270 VAL A N 1
ATOM 2050 C CA . VAL A 1 270 ? -2.479 45.647 68.121 1.00 83.56 270 VAL A CA 1
ATOM 2051 C C . VAL A 1 270 ? -2.489 46.245 69.528 1.00 83.56 270 VAL A C 1
ATOM 2053 O O . VAL A 1 270 ? -2.060 47.390 69.703 1.00 83.56 270 VAL A O 1
ATOM 2056 N N . PHE A 1 271 ? -2.927 45.484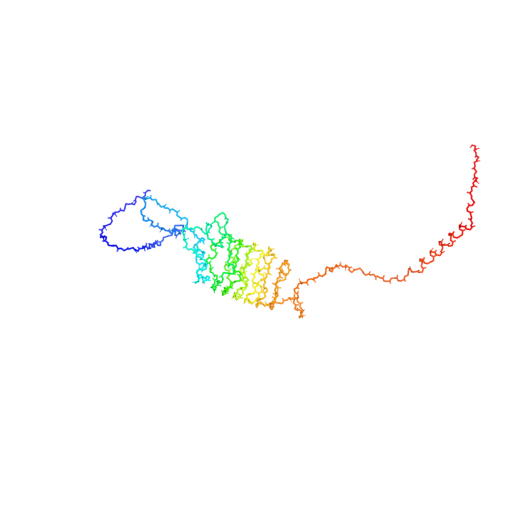 70.534 1.00 82.00 271 PHE A N 1
ATOM 2057 C CA . PHE A 1 271 ? -2.920 45.939 71.923 1.00 82.00 271 PHE A CA 1
ATOM 2058 C C . PHE A 1 271 ? -1.490 46.128 72.447 1.00 82.00 271 PHE A C 1
ATOM 2060 O O . PHE A 1 271 ? -1.181 47.186 72.992 1.00 82.00 271 PHE A O 1
ATOM 2067 N N . ALA A 1 272 ? -0.592 45.169 72.194 1.00 77.75 272 ALA A N 1
ATOM 2068 C CA . ALA A 1 272 ? 0.822 45.272 72.564 1.00 77.75 272 ALA A CA 1
ATOM 2069 C C . ALA A 1 272 ? 1.513 46.466 71.885 1.00 77.75 272 ALA A C 1
ATOM 2071 O O . ALA A 1 272 ? 2.210 47.239 72.540 1.00 77.75 272 ALA A O 1
ATOM 2072 N N . TYR A 1 273 ? 1.255 46.683 70.591 1.00 77.50 273 TYR A N 1
ATOM 2073 C CA . TYR A 1 273 ? 1.789 47.833 69.860 1.00 77.50 273 TYR A CA 1
ATOM 2074 C C . TYR A 1 273 ? 1.293 49.167 70.437 1.00 77.50 273 TYR A C 1
ATOM 2076 O O . TYR A 1 273 ? 2.075 50.099 70.631 1.00 77.50 273 TYR A O 1
ATOM 2084 N N . ARG A 1 274 ? -0.005 49.270 70.750 1.00 76.06 274 ARG A N 1
ATOM 2085 C CA . ARG A 1 274 ? -0.586 50.467 71.380 1.00 76.06 274 ARG A CA 1
ATOM 2086 C C . ARG A 1 274 ? -0.019 50.691 72.782 1.00 76.06 274 ARG A C 1
ATOM 2088 O O . ARG A 1 274 ? 0.292 51.832 73.110 1.00 76.06 274 ARG A O 1
ATOM 2095 N N . PHE A 1 275 ? 0.177 49.630 73.561 1.00 75.44 275 PHE A N 1
ATOM 2096 C CA . PHE A 1 275 ? 0.754 49.696 74.902 1.00 75.44 275 PHE A CA 1
ATOM 2097 C C . PHE A 1 275 ? 2.219 50.166 74.877 1.00 75.44 275 PHE A C 1
ATOM 2099 O O . PHE A 1 275 ? 2.552 51.135 75.557 1.00 75.44 275 PHE A O 1
ATOM 2106 N N . CYS A 1 276 ? 3.066 49.588 74.014 1.00 69.06 276 CYS A N 1
ATOM 2107 C CA . CYS A 1 276 ? 4.448 50.050 73.806 1.00 69.06 276 CYS A CA 1
ATOM 2108 C C . CYS A 1 276 ? 4.524 51.494 73.293 1.00 69.06 276 CYS A C 1
ATOM 2110 O O . CYS A 1 276 ? 5.443 52.230 73.640 1.00 69.06 276 CYS A O 1
ATOM 2112 N N . LYS A 1 277 ? 3.564 51.931 72.469 1.00 69.31 277 LYS A N 1
ATOM 2113 C CA . LYS A 1 277 ? 3.533 53.310 71.961 1.00 69.31 277 LYS A CA 1
ATOM 2114 C C . LYS A 1 277 ? 3.120 54.329 73.032 1.00 69.31 277 LYS A C 1
ATOM 2116 O O . LYS A 1 277 ? 3.577 55.469 72.982 1.00 69.31 277 LYS A O 1
ATOM 2121 N N . VAL A 1 278 ? 2.258 53.941 73.974 1.00 72.56 278 VAL A N 1
ATOM 2122 C CA . VAL A 1 278 ? 1.789 54.803 75.076 1.00 72.56 278 VAL A CA 1
ATOM 2123 C C . VAL A 1 278 ? 2.813 54.864 76.214 1.00 72.56 278 VAL A C 1
ATOM 2125 O O . VAL A 1 278 ? 3.046 55.938 76.768 1.00 72.56 278 VAL A O 1
ATOM 2128 N N . HIS A 1 279 ? 3.502 53.761 76.506 1.00 64.38 279 HIS A N 1
ATOM 2129 C CA . HIS A 1 279 ? 4.590 53.713 77.480 1.00 64.38 279 HIS A CA 1
ATOM 2130 C C . HIS A 1 279 ? 5.944 53.798 76.767 1.00 64.38 279 HIS A C 1
ATOM 2132 O O . HIS A 1 279 ? 6.562 52.779 76.474 1.00 64.38 279 HIS A O 1
ATOM 2138 N N . ARG A 1 280 ? 6.404 55.029 76.477 1.00 52.50 280 ARG A N 1
ATOM 2139 C CA . ARG A 1 280 ? 7.766 55.308 75.978 1.00 52.50 280 ARG A CA 1
ATOM 2140 C C . ARG A 1 280 ? 8.781 54.449 76.740 1.00 52.50 280 ARG A C 1
ATOM 2142 O O . ARG A 1 280 ? 8.919 54.633 77.948 1.00 52.50 280 ARG A O 1
ATOM 2149 N N . CYS A 1 281 ? 9.513 53.587 76.034 1.00 50.00 281 CYS A N 1
ATOM 2150 C CA . CYS A 1 281 ? 10.718 52.936 76.537 1.00 50.00 281 CYS A CA 1
ATOM 2151 C C . CYS A 1 281 ? 11.718 54.009 76.996 1.00 50.00 281 CYS A C 1
ATOM 2153 O O . CYS A 1 281 ? 12.512 54.521 76.213 1.00 50.00 281 CYS A O 1
ATOM 2155 N N . LYS A 1 282 ? 11.634 54.388 78.271 1.00 49.38 282 LYS A N 1
ATOM 2156 C CA . LYS A 1 282 ? 12.737 54.945 79.042 1.00 49.38 282 LYS A CA 1
ATOM 2157 C C . LYS A 1 282 ? 13.443 53.755 79.671 1.00 49.38 282 LYS A C 1
ATOM 2159 O O . LYS A 1 282 ? 12.904 53.186 80.610 1.00 49.38 282 LYS A O 1
ATOM 2164 N N . HIS A 1 283 ? 14.608 53.394 79.152 1.00 45.25 283 HIS A N 1
ATOM 2165 C CA . HIS A 1 283 ? 15.671 52.799 79.957 1.00 45.25 283 HIS A CA 1
ATOM 2166 C C . HIS A 1 283 ? 16.993 52.941 79.199 1.00 45.25 283 HIS A C 1
ATOM 2168 O O . HIS A 1 283 ? 17.419 52.049 78.476 1.00 45.25 283 HIS A O 1
ATOM 2174 N N . ASP A 1 284 ? 17.590 54.117 79.367 1.00 41.91 284 ASP A N 1
ATOM 2175 C CA . ASP A 1 284 ? 19.031 54.319 79.285 1.00 41.91 284 ASP A CA 1
ATOM 2176 C C . ASP A 1 284 ? 19.581 54.283 80.721 1.00 41.91 284 ASP A C 1
ATOM 2178 O O . ASP A 1 284 ? 18.947 54.816 81.633 1.00 41.91 284 ASP A O 1
ATOM 2182 N N . GLN A 1 285 ? 20.780 53.710 80.855 1.00 40.12 285 GLN A N 1
ATOM 2183 C CA . GLN A 1 285 ? 21.764 53.864 81.940 1.00 40.12 285 GLN A CA 1
ATOM 2184 C C . GLN A 1 285 ? 21.537 53.159 83.289 1.00 40.12 285 GLN A C 1
ATOM 2186 O O . GLN A 1 285 ? 20.574 53.431 83.995 1.00 40.12 285 GLN A O 1
ATOM 2191 N N . PHE A 1 286 ? 22.508 52.292 83.625 1.00 37.56 286 PHE A N 1
ATOM 2192 C CA . PHE A 1 286 ? 23.139 51.976 84.929 1.00 37.56 286 PHE A CA 1
ATOM 2193 C C . PHE A 1 286 ? 23.786 50.575 84.773 1.00 37.56 286 PHE A C 1
ATOM 2195 O O . PHE A 1 286 ? 23.095 49.654 84.357 1.00 37.56 286 PHE A O 1
ATOM 2202 N N . PHE A 1 287 ? 25.071 50.282 85.000 1.00 39.12 287 PHE A N 1
ATOM 2203 C CA . PHE A 1 287 ? 26.128 50.865 85.832 1.00 39.12 287 PHE A CA 1
ATOM 2204 C C . PHE A 1 287 ? 27.506 50.424 85.278 1.00 39.12 287 PHE A C 1
ATOM 2206 O O . PHE A 1 287 ? 27.696 49.239 85.017 1.00 39.12 287 PHE A O 1
ATOM 2213 N N . ASP A 1 288 ? 28.458 51.356 85.187 1.00 42.91 288 ASP A N 1
ATOM 2214 C CA . ASP A 1 288 ? 29.909 51.108 85.209 1.00 42.91 288 ASP A CA 1
ATOM 2215 C C . ASP A 1 288 ? 30.388 51.310 86.658 1.00 42.91 288 ASP A C 1
ATOM 2217 O O . ASP A 1 288 ? 30.168 52.396 87.193 1.00 42.91 288 ASP A O 1
ATOM 2221 N N . VAL A 1 289 ? 31.049 50.321 87.276 1.00 43.50 289 VAL A N 1
ATOM 2222 C CA . VAL A 1 289 ? 32.079 50.512 88.324 1.00 43.50 289 VAL A CA 1
ATOM 2223 C C . VAL A 1 289 ? 33.048 49.327 88.264 1.00 43.50 289 VAL A C 1
ATOM 2225 O O . VAL A 1 289 ? 32.650 48.178 88.442 1.00 43.50 289 VAL A O 1
ATOM 2228 N N . ALA A 1 290 ? 34.320 49.638 88.022 1.00 47.78 290 ALA A N 1
ATOM 2229 C CA . ALA A 1 290 ? 35.458 48.729 88.054 1.00 47.78 290 ALA A CA 1
ATOM 2230 C C . ALA A 1 290 ? 36.001 48.523 89.481 1.00 47.78 290 ALA A C 1
ATOM 2232 O O . ALA A 1 290 ? 36.074 49.488 90.245 1.00 47.78 290 ALA A O 1
ATOM 2233 N N . VAL A 1 291 ? 36.458 47.299 89.768 1.00 43.72 291 VAL A N 1
ATOM 2234 C CA . VAL A 1 291 ? 37.680 46.965 90.529 1.00 43.72 291 VAL A CA 1
ATOM 2235 C C . VAL A 1 291 ? 38.316 45.760 89.846 1.00 43.72 291 VAL A C 1
ATOM 2237 O O . VAL A 1 291 ? 37.552 44.824 89.517 1.00 43.72 291 VAL A O 1
#

Nearest PDB structures (foldseek):
  8wed-assembly2_E  TM=9.407E-01  e=9.478E-14  Arabidopsis thaliana
  4mna-assembly1_A  TM=8.994E-01  e=8.582E-13  Arabidopsis thaliana
  5xjx-assembly1_A  TM=9.238E-01  e=7.771E-12  Arabidopsis thaliana
  5gr9-assembly1_B  TM=9.404E-01  e=9.462E-10  Arabidopsis thaliana
  6fif-assembly1_A  TM=9.210E-01  e=2.208E-09  Arabidopsis thaliana

Secondary structure (DSSP, 8-state):
--PPP-PPPPP-----------PPPP--S-TTGGG------SS-SS----PPP-HHHHHHHHHHHHTT-TT----STT-TTS-HHHH-TTEEEETTEEEEEE-TTS---S---GGGGG-TT--EEE--SS--EEEPPGGGGG-TT--EEE--SSEEESPPPGGGGG-TT--EEE--SS--EEPPPGGGGG-TT--EEE--SSEEEEEPPGGGGGSTEEE-TTSEEE--SSS-------S-------------------SHHHHHHHHHHHHHHHHHHHS------------

Solvent-accessible surface area (backbone atoms only — not comparable to full-atom values): 17716 Å² total; per-residue (Å²): 139,83,89,82,84,85,80,91,77,86,88,82,82,94,75,95,73,99,68,90,78,86,80,81,84,79,93,71,99,56,90,75,69,79,74,65,85,84,79,86,72,84,86,70,85,94,64,87,79,85,70,77,78,42,58,58,34,53,21,49,42,53,28,44,62,36,25,46,52,85,80,56,79,73,73,66,71,73,54,72,89,50,58,46,68,78,76,27,78,53,51,41,56,56,96,87,36,56,27,34,40,58,54,52,64,73,65,34,52,26,35,88,45,76,40,56,63,66,41,61,58,28,27,35,42,34,44,24,50,26,49,32,34,54,62,56,67,49,66,62,27,72,34,50,49,24,28,36,41,31,51,21,38,28,48,32,25,52,47,66,48,59,49,47,25,59,22,54,51,26,26,36,42,33,47,27,40,27,48,32,26,53,50,68,47,67,38,54,57,60,24,80,53,38,47,32,39,32,49,19,40,20,57,29,30,52,58,60,52,74,68,48,75,71,29,81,42,62,41,57,57,68,40,58,60,36,80,79,84,81,82,94,70,82,87,76,78,89,73,82,77,77,90,76,75,85,74,76,92,71,89,78,81,85,76,94,80,71,70,68,62,57,52,54,52,52,52,52,52,53,51,52,53,52,48,53,67,71,51,68,88,80,82,80,92,88,84,91,83,90,132

Organism: NCBI:txid185542

InterPro domains:
  IPR001611 Leucine-rich repeat [PF00560] (122-143)
  IPR001611 Leucine-rich repeat [PF13855] (145-204)
  IPR013210 Leucine-rich repeat-containing N-terminal, plant-type [PF08263] (57-93)
  IPR032675 Leucine-rich repeat domain superfamily [G3DSA:3.80.10.10] (53-237)

Foldseek 3Di:
DDDDDDDDDDDDDDDDDDDDDDDDDDDDDDDPVNPQDFDDDPDDPDDRDRQPFLLVLVLVLVQCVQLVPVVCLFVPSPDRSDHCCPDGPQFHDDPSATAGGAQEPSAGAGEGDLSVLSRLNHAEYANEQYAYEEEDDLSVLSNLNHAYDAHEQYAHEEEDHLSVLSNLNHAEDHHHNYAYEEEDHPSVLSNPNHQADAQDQYAYAEEDNPSLVPRNHHHHHNYHYDHDDDDDDDDDPDDDDDPDDDDDDDDDDDDPDDPVVVVVVVVVVVVVVVVCVVDPPDDDDDDDDDD